Protein AF-0000000074437150 (afdb_homodimer)

Secondary structure (DSSP, 8-state):
---EEEEEE-STTSSHHHHHHHHHHHHHHHSTTTEEE-S----BTTB-EEEEEETTEEEEEE---STTSHHHHS-HHHHHHHTT-SEEEEEE-SSSHHHHHHHHHHHHHT-EEEEEEPPB-SSS-HHHHHHHHHHHHHHHHHHHHTT--/---EEEEEE-STTSSHHHHHHHHHHHHHHH-TTTEEE-S----BTTB-EEEEEETTEEEEEE---STTSHHHHT-HHHHHHHTT-SEEEEEE-SSSHHHHHHHHHHHHHT-EEEEEEPPB-SSS-HHHHHHHHHHHHHHHHHHHHTT--

Organism: NCBI:txid1349785

Nearest PDB structures (foldseek):
  8fg6-assembly1_B  TM=4.161E-01  e=1.233E-01  synthetic construct
  8fs8-assembly1_E  TM=3.203E-01  e=1.938E-01  Saccharomyces cerevisiae
  7agp-assembly1_A  TM=4.918E-01  e=9.728E-01  Mycobacterium tuberculosis variant bovis AF2122/97
  7agr-assembly1_A  TM=5.104E-01  e=1.855E+00  Mycobacterium tuberculosis variant bovis AF2122/97
  8fg6-assembly1_B  TM=4.157E-01  e=1.200E-01  synthetic construct

Solvent-accessible surface area (backbone atoms only — not comparable to full-atom values): 15149 Å² total; per-residue (Å²): 115,70,34,31,36,40,37,29,22,42,63,88,94,38,42,36,39,60,15,50,53,44,34,54,50,50,49,42,66,76,31,66,90,46,47,46,75,64,43,70,64,45,75,49,97,88,37,48,35,33,29,34,32,46,87,91,45,29,40,22,41,34,25,50,25,52,81,92,24,51,48,63,79,66,35,47,64,51,51,36,51,74,69,60,35,37,35,34,40,33,25,19,32,83,57,62,69,43,42,52,49,52,51,50,45,24,63,75,71,66,33,45,51,38,42,36,44,28,44,37,46,96,75,58,61,61,73,55,36,23,48,54,44,15,53,43,51,51,52,50,51,52,31,32,74,69,59,71,82,117,67,35,33,35,40,36,29,22,40,64,88,93,37,42,37,40,60,16,48,53,44,34,54,52,52,50,44,66,75,31,66,88,47,47,42,74,65,42,70,65,45,73,49,95,89,36,49,34,34,28,33,32,46,86,93,46,27,39,24,40,34,26,51,24,52,79,93,23,50,46,64,79,65,35,47,64,51,51,36,52,74,70,59,34,37,34,34,41,32,25,20,31,82,55,62,69,42,41,52,50,53,53,50,45,24,64,76,71,66,33,44,52,38,41,36,45,28,44,38,44,96,76,56,57,61,71,54,36,22,49,54,43,15,52,43,51,53,52,50,51,53,32,32,72,70,59,72,82

Foldseek 3Di:
DAQEEEEAAEDPPFQQQVLLVLLVVVVCVVCVPFWDWDDPFPPDPPGTWTWIDGPPAIETEGSDADPPDCCPVVVSQLVCLVVVHSYYYYYYYPDDDSVVSVVVSCVVSVHHYHYHYQDGDPDDDSNVSSNVSSVVVVVVVVCVVVVVD/DAQEEEEAAEDPPFQQQVLLVLLVVVVCVVCVPFWDWDDPFPPDPPGTWTWIDGPPAIETEGRDADPPDCCPVVVSQLVCLVVVHSYYYYYYYPDDDSVVSVVVSCVVSVHHYHYHYQDGDPDDDSNVSSNVSSVVVNVVVVCVVVVVD

Structure (mmCIF, N/CA/C/O backbone):
data_AF-0000000074437150-model_v1
#
loop_
_entity.id
_entity.type
_entity.pdbx_description
1 polymer 'Uncharacterized protein'
#
loop_
_atom_site.group_PDB
_atom_site.id
_atom_site.type_symbol
_atom_site.label_atom_id
_atom_site.label_alt_id
_atom_site.label_comp_id
_atom_site.label_asym_id
_atom_site.label_entity_id
_atom_site.label_seq_id
_atom_site.pdbx_PDB_ins_code
_atom_site.Cartn_x
_atom_site.Cartn_y
_atom_site.Cartn_z
_atom_site.occupancy
_atom_site.B_iso_or_equiv
_atom_site.auth_seq_id
_atom_site.auth_comp_id
_atom_site.auth_asym_id
_atom_site.auth_atom_id
_atom_site.pdbx_PDB_model_num
ATOM 1 N N . MET A 1 1 ? 8.914 -21.5 1.568 1 80.69 1 MET A N 1
ATOM 2 C CA . MET A 1 1 ? 8.367 -20.281 0.989 1 80.69 1 MET A CA 1
ATOM 3 C C . MET A 1 1 ? 6.852 -20.391 0.835 1 80.69 1 MET A C 1
ATOM 5 O O . MET A 1 1 ? 6.328 -21.453 0.498 1 80.69 1 MET A O 1
ATOM 9 N N . ASN A 1 2 ? 6.156 -19.312 1.21 1 85.81 2 ASN A N 1
ATOM 10 C CA . ASN A 1 2 ? 4.707 -19.266 1.037 1 85.81 2 ASN A CA 1
ATOM 11 C C . ASN A 1 2 ? 4.324 -18.969 -0.41 1 85.81 2 ASN A C 1
ATOM 13 O O . ASN A 1 2 ? 4.746 -17.953 -0.968 1 85.81 2 ASN A O 1
ATOM 17 N N . ASN A 1 3 ? 3.645 -19.984 -1.096 1 96.81 3 ASN A N 1
ATOM 18 C CA . ASN A 1 3 ? 3.09 -19.656 -2.404 1 96.81 3 ASN A CA 1
ATOM 19 C C . ASN A 1 3 ? 2.158 -18.453 -2.33 1 96.81 3 ASN A C 1
ATOM 21 O O . ASN A 1 3 ? 1.243 -18.422 -1.507 1 96.81 3 ASN A O 1
ATOM 25 N N . THR A 1 4 ? 2.393 -17.438 -3.154 1 98.44 4 THR A N 1
ATOM 26 C CA . THR A 1 4 ? 1.664 -16.188 -2.994 1 98.44 4 THR A CA 1
ATOM 27 C C . THR A 1 4 ? 1.229 -15.633 -4.348 1 98.44 4 THR A C 1
ATOM 29 O O . THR A 1 4 ? 2.004 -15.648 -5.309 1 98.44 4 THR A O 1
ATOM 32 N N . ILE A 1 5 ? -0.04 -15.234 -4.453 1 98.75 5 ILE A N 1
ATOM 33 C CA . ILE A 1 5 ? -0.517 -14.414 -5.562 1 98.75 5 ILE A CA 1
ATOM 34 C C . ILE A 1 5 ? -0.493 -12.945 -5.172 1 98.75 5 ILE A C 1
ATOM 36 O O . ILE A 1 5 ? -1.161 -12.539 -4.215 1 98.75 5 ILE A O 1
ATOM 40 N N . ILE A 1 6 ? 0.348 -12.18 -5.832 1 98.75 6 ILE A N 1
ATOM 41 C CA . ILE A 1 6 ? 0.319 -10.727 -5.719 1 98.75 6 ILE A CA 1
ATOM 42 C C . ILE A 1 6 ? -0.641 -10.148 -6.754 1 98.75 6 ILE A C 1
ATOM 44 O O . ILE A 1 6 ? -0.339 -10.133 -7.949 1 98.75 6 ILE A O 1
ATOM 48 N N . ALA A 1 7 ? -1.809 -9.688 -6.312 1 98.75 7 ALA A N 1
ATOM 49 C CA . ALA A 1 7 ? -2.828 -9.117 -7.191 1 98.75 7 ALA A CA 1
ATOM 50 C C . ALA A 1 7 ? -2.711 -7.598 -7.254 1 98.75 7 ALA A C 1
ATOM 52 O O . ALA A 1 7 ? -2.959 -6.906 -6.262 1 98.75 7 ALA A O 1
ATOM 53 N N . VAL A 1 8 ? -2.285 -7.055 -8.375 1 98.56 8 VAL A N 1
ATOM 54 C CA . VAL A 1 8 ? -2.178 -5.621 -8.625 1 98.56 8 VAL A CA 1
ATOM 55 C C . VAL A 1 8 ? -3.514 -5.082 -9.133 1 98.56 8 VAL A C 1
ATOM 57 O O . VAL A 1 8 ? -3.854 -5.258 -10.305 1 98.56 8 VAL A O 1
ATOM 60 N N . HIS A 1 9 ? -4.266 -4.414 -8.258 1 97.94 9 HIS A N 1
ATOM 61 C CA . HIS A 1 9 ? -5.617 -4.023 -8.633 1 97.94 9 HIS A CA 1
ATOM 62 C C . HIS A 1 9 ? -5.684 -2.545 -9 1 97.94 9 HIS A C 1
ATOM 64 O O . HIS A 1 9 ? -4.805 -1.768 -8.625 1 97.94 9 HIS A O 1
ATOM 70 N N . GLY A 1 10 ? -6.703 -2.168 -9.773 1 95.94 10 GLY A N 1
ATOM 71 C CA . GLY A 1 10 ? -6.934 -0.797 -10.195 1 95.94 10 GLY A CA 1
ATOM 72 C C . GLY A 1 10 ? -7.914 -0.686 -11.344 1 95.94 10 GLY A C 1
ATOM 73 O O . GLY A 1 10 ? -8.32 -1.696 -11.922 1 95.94 10 GLY A O 1
ATOM 74 N N . LYS A 1 11 ? -8.266 0.571 -11.695 1 93.31 11 LYS A N 1
ATOM 75 C CA . LYS A 1 11 ? -9.164 0.842 -12.812 1 93.31 11 LYS A CA 1
ATOM 76 C C . LYS A 1 11 ? -8.461 0.627 -14.148 1 93.31 11 LYS A C 1
ATOM 78 O O . LYS A 1 11 ? -7.238 0.448 -14.195 1 93.31 11 LYS A O 1
ATOM 83 N N . SER A 1 12 ? -9.312 0.542 -15.133 1 92 12 SER A N 1
ATOM 84 C CA . SER A 1 12 ? -8.781 0.389 -16.484 1 92 12 SER A CA 1
ATOM 85 C C . SER A 1 12 ? -7.816 1.52 -16.828 1 92 12 SER A C 1
ATOM 87 O O . SER A 1 12 ? -8.07 2.68 -16.484 1 92 12 SER A O 1
ATOM 89 N N . ASN A 1 13 ? -6.676 1.106 -17.406 1 92.5 13 ASN A N 1
ATOM 90 C CA . ASN A 1 13 ? -5.715 2.055 -17.953 1 92.5 13 ASN A CA 1
ATOM 91 C C . ASN A 1 13 ? -5.043 2.873 -16.859 1 92.5 13 ASN A C 1
ATOM 93 O O . ASN A 1 13 ? -4.809 4.07 -17.031 1 92.5 13 ASN A O 1
ATOM 97 N N . GLN A 1 14 ? -4.805 2.229 -15.648 1 94.19 14 GLN A N 1
ATOM 98 C CA . GLN A 1 14 ? -4.152 2.947 -14.555 1 94.19 14 GLN A CA 1
ATOM 99 C C . GLN A 1 14 ? -2.846 2.27 -14.156 1 94.19 14 GLN A C 1
ATOM 101 O O . GLN A 1 14 ? -2.488 2.25 -12.977 1 94.19 14 GLN A O 1
ATOM 106 N N . GLY A 1 15 ? -2.236 1.514 -15.148 1 95.31 15 GLY A N 1
ATOM 107 C CA . GLY A 1 15 ? -0.822 1.205 -15 1 95.31 15 GL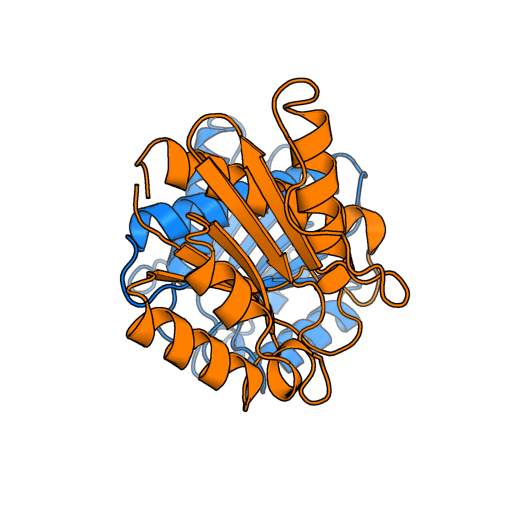Y A CA 1
ATOM 108 C C . GLY A 1 15 ? -0.569 -0.201 -14.484 1 95.31 15 GLY A C 1
ATOM 109 O O . GLY A 1 15 ? 0.582 -0.602 -14.297 1 95.31 15 GLY A O 1
ATOM 110 N N . LYS A 1 16 ? -1.645 -1.028 -14.289 1 96.44 16 LYS A N 1
ATOM 111 C CA . LYS A 1 16 ? -1.464 -2.383 -13.781 1 96.44 16 LYS A CA 1
ATOM 112 C C . LYS A 1 16 ? -0.552 -3.199 -14.695 1 96.44 16 LYS A C 1
ATOM 114 O O . LYS A 1 16 ? 0.465 -3.734 -14.25 1 96.44 16 LYS A O 1
ATOM 119 N N . SER A 1 17 ? -0.978 -3.203 -16.016 1 94.94 17 SER A N 1
ATOM 120 C CA . SER A 1 17 ? -0.239 -4.008 -16.984 1 94.94 17 SER A CA 1
ATOM 121 C C . SER A 1 17 ? 1.199 -3.518 -17.125 1 94.94 17 SER A C 1
ATOM 123 O O . SER A 1 17 ? 2.137 -4.316 -17.125 1 94.94 17 SER A O 1
ATOM 125 N N . GLU A 1 18 ? 1.399 -2.221 -17.156 1 95.75 18 GLU A N 1
ATOM 126 C CA . GLU A 1 18 ? 2.734 -1.652 -17.328 1 95.75 18 GLU A CA 1
ATOM 127 C C . GLU A 1 18 ? 3.609 -1.933 -16.109 1 95.75 18 GLU A C 1
ATOM 129 O O . GLU A 1 18 ? 4.809 -2.182 -16.25 1 95.75 18 GLU A O 1
ATOM 134 N N . THR A 1 19 ? 3.053 -1.907 -14.922 1 97.5 19 THR A N 1
ATOM 135 C CA . THR A 1 19 ? 3.785 -2.219 -13.695 1 97.5 19 THR A CA 1
ATOM 136 C C . THR A 1 19 ? 4.242 -3.674 -13.695 1 97.5 19 THR A C 1
ATOM 138 O O . THR A 1 19 ? 5.406 -3.965 -13.406 1 97.5 19 THR A O 1
ATOM 141 N N . ILE A 1 20 ? 3.371 -4.586 -14.086 1 97.06 20 ILE A N 1
ATOM 142 C CA . ILE A 1 20 ? 3.674 -6.012 -14.086 1 97.06 20 ILE A CA 1
ATOM 143 C C . ILE A 1 20 ? 4.746 -6.312 -15.125 1 97.06 20 ILE A C 1
ATOM 145 O O . ILE A 1 20 ? 5.684 -7.07 -14.859 1 97.06 20 ILE A O 1
ATOM 149 N N . LYS A 1 21 ? 4.621 -5.715 -16.297 1 94.38 21 LYS A N 1
ATOM 150 C CA . LYS A 1 21 ? 5.645 -5.871 -17.328 1 94.38 21 LYS A CA 1
ATOM 151 C C . LYS A 1 21 ? 7.004 -5.383 -16.828 1 94.38 21 LYS A C 1
ATOM 153 O O . LYS A 1 21 ? 8.031 -6.008 -17.094 1 94.38 21 LYS A O 1
ATOM 158 N N . LYS A 1 22 ? 7.004 -4.258 -16.141 1 95.44 22 LYS A N 1
ATOM 159 C CA . LYS A 1 22 ? 8.25 -3.693 -15.625 1 95.44 22 LYS A CA 1
ATOM 160 C C . LYS A 1 22 ? 8.859 -4.594 -14.555 1 95.44 22 LYS A C 1
ATOM 162 O O . LYS A 1 22 ? 10.078 -4.699 -14.453 1 95.44 22 LYS A O 1
ATOM 167 N N . VAL A 1 23 ? 8.031 -5.242 -13.711 1 96.44 23 VAL A N 1
ATOM 168 C CA . VAL A 1 23 ? 8.539 -6.211 -12.742 1 96.44 23 VAL A CA 1
ATOM 169 C C . VAL A 1 23 ? 9.297 -7.316 -13.469 1 96.44 23 VAL A C 1
ATOM 171 O O . VAL A 1 23 ? 10.422 -7.66 -13.086 1 96.44 23 VAL A O 1
ATOM 174 N N . CYS A 1 24 ? 8.664 -7.848 -14.5 1 93.5 24 CYS A N 1
ATOM 175 C CA . CYS A 1 24 ? 9.281 -8.906 -15.297 1 93.5 24 CYS A CA 1
ATOM 176 C C . CYS A 1 24 ? 10.625 -8.445 -15.859 1 93.5 24 CYS A C 1
ATOM 178 O O . CYS A 1 24 ? 11.625 -9.156 -15.75 1 93.5 24 CYS A O 1
ATOM 180 N N . GLN A 1 25 ? 10.648 -7.273 -16.391 1 92.25 25 GLN A N 1
ATOM 181 C CA . GLN A 1 25 ? 11.867 -6.703 -16.969 1 92.25 25 GLN A CA 1
ATOM 182 C C . GLN A 1 25 ? 12.961 -6.566 -15.914 1 92.25 25 GLN A C 1
ATOM 184 O O . GLN A 1 25 ? 14.117 -6.922 -16.156 1 92.25 25 GLN A O 1
ATOM 189 N N . LEU A 1 26 ? 12.594 -6.043 -14.758 1 93.75 26 LEU A N 1
ATOM 190 C CA . LEU A 1 26 ? 13.562 -5.82 -13.688 1 93.75 26 LEU A CA 1
ATOM 191 C C . LEU A 1 26 ? 14.141 -7.145 -13.195 1 93.75 26 LEU A C 1
ATOM 193 O O . LEU A 1 26 ? 15.328 -7.227 -12.875 1 93.75 26 LEU A O 1
ATOM 197 N N . ILE A 1 27 ? 13.328 -8.172 -13.148 1 92.5 27 ILE A N 1
ATOM 198 C CA . ILE A 1 27 ? 13.789 -9.492 -12.719 1 92.5 27 ILE A CA 1
ATOM 199 C C . ILE A 1 27 ? 14.812 -10.023 -13.711 1 92.5 27 ILE A C 1
ATOM 201 O O . ILE A 1 27 ? 15.867 -10.539 -13.312 1 92.5 27 ILE A O 1
ATOM 205 N N . LEU A 1 28 ? 14.492 -9.875 -14.984 1 89.88 28 LEU A N 1
ATOM 206 C CA . LEU A 1 28 ? 15.406 -10.359 -16.016 1 89.88 28 LEU A CA 1
ATOM 207 C C . LEU A 1 28 ? 16.719 -9.586 -15.984 1 89.88 28 LEU A C 1
ATOM 209 O O . LEU A 1 28 ? 17.781 -10.148 -16.25 1 89.88 28 LEU A O 1
ATOM 213 N N . GLU A 1 29 ? 16.672 -8.344 -15.57 1 90.44 29 GLU A N 1
ATOM 214 C CA . GLU A 1 29 ? 17.859 -7.516 -15.461 1 90.44 29 GLU A CA 1
ATOM 215 C C . GLU A 1 29 ? 18.688 -7.887 -14.227 1 90.44 29 GLU A C 1
ATOM 217 O O . GLU A 1 29 ? 19.906 -7.84 -14.25 1 90.44 29 GLU A O 1
ATOM 222 N N . LEU A 1 30 ? 18.047 -8.219 -13.148 1 89.44 30 LEU A N 1
ATOM 223 C CA . LEU A 1 30 ? 18.703 -8.539 -11.891 1 89.44 30 LEU A CA 1
ATOM 224 C C . LEU A 1 30 ? 19.344 -9.922 -11.945 1 89.44 30 LEU A C 1
ATOM 226 O O . LEU A 1 30 ? 20.344 -10.172 -11.281 1 89.44 30 LEU A O 1
ATOM 230 N N . TYR A 1 31 ? 18.734 -10.828 -12.766 1 87 31 TYR A N 1
ATOM 231 C CA . TYR A 1 31 ? 19.203 -12.211 -12.859 1 87 31 TYR A CA 1
ATOM 232 C C . TYR A 1 31 ? 19.375 -12.625 -14.312 1 87 31 TYR A C 1
ATOM 234 O O . TYR A 1 31 ? 18.797 -13.617 -14.758 1 87 31 TYR A O 1
ATOM 242 N N . PRO A 1 32 ? 20.266 -12.031 -15.055 1 78.31 32 PRO A N 1
ATOM 243 C CA . PRO A 1 32 ? 20.375 -12.25 -16.5 1 78.31 32 PRO A CA 1
ATOM 244 C C . PRO A 1 32 ? 20.75 -13.688 -16.844 1 78.31 32 PRO A C 1
ATOM 246 O O . PRO A 1 32 ? 20.281 -14.219 -17.859 1 78.31 32 PRO A O 1
ATOM 249 N N . ASP A 1 33 ? 21.438 -14.344 -16.094 1 77.44 33 ASP A N 1
ATOM 250 C CA . ASP A 1 33 ? 21.938 -15.672 -16.438 1 77.44 33 ASP A CA 1
ATOM 251 C C . ASP A 1 33 ? 21.047 -16.766 -15.852 1 77.44 33 ASP A C 1
ATOM 253 O O . ASP A 1 33 ? 21.094 -17.922 -16.281 1 77.44 33 ASP A O 1
ATOM 257 N N . ASN A 1 34 ? 20.172 -16.297 -15 1 72.81 34 ASN A N 1
ATOM 258 C CA . ASN A 1 34 ? 19.5 -17.328 -14.219 1 72.81 34 ASN A CA 1
ATOM 259 C C . ASN A 1 34 ? 17.984 -17.281 -14.398 1 72.81 34 ASN A C 1
ATOM 261 O O . ASN A 1 34 ? 17.281 -18.203 -14 1 72.81 34 ASN A O 1
ATOM 265 N N . ALA A 1 35 ? 17.547 -16.25 -15.094 1 72.88 35 ALA A N 1
ATOM 266 C CA . ALA A 1 35 ? 16.109 -16.141 -15.328 1 72.88 35 ALA A CA 1
ATOM 267 C C . ALA A 1 35 ? 15.734 -16.688 -16.703 1 72.88 35 ALA A C 1
ATOM 269 O O . ALA A 1 35 ? 16.125 -16.125 -17.734 1 72.88 35 ALA A O 1
ATOM 270 N N . ILE A 1 36 ? 15.078 -17.938 -16.734 1 68.56 36 ILE A N 1
ATOM 271 C CA . ILE A 1 36 ? 14.695 -18.609 -17.969 1 68.56 36 ILE A CA 1
ATOM 272 C C . ILE A 1 36 ? 13.188 -18.5 -18.172 1 68.56 36 ILE A C 1
ATOM 274 O O . ILE A 1 36 ? 12.406 -18.984 -17.344 1 68.56 36 ILE A O 1
ATOM 278 N N . PRO A 1 37 ? 12.797 -17.641 -19.188 1 65.38 37 PRO A N 1
ATOM 279 C CA . PRO A 1 37 ? 11.359 -17.625 -19.438 1 65.38 37 PRO A CA 1
ATOM 280 C C . PRO A 1 37 ? 10.812 -18.984 -19.859 1 65.38 37 PRO A C 1
ATOM 282 O O . PRO A 1 37 ? 11.484 -19.719 -20.578 1 65.38 37 PRO A O 1
ATOM 285 N N . SER A 1 38 ? 9.938 -19.562 -19.078 1 63.72 38 SER A N 1
ATOM 286 C CA . SER A 1 38 ? 9.43 -20.875 -19.453 1 63.72 38 SER A CA 1
ATOM 287 C C . SER A 1 38 ? 8.164 -20.766 -20.312 1 63.72 38 SER A C 1
ATOM 289 O O . SER A 1 38 ? 7.957 -21.547 -21.234 1 63.72 38 SER A O 1
ATOM 291 N N . ILE A 1 39 ? 7.145 -20.172 -19.828 1 56.38 39 ILE A N 1
ATOM 292 C CA . ILE A 1 39 ? 5.914 -20.219 -20.609 1 56.38 39 ILE A CA 1
ATOM 293 C C . ILE A 1 39 ? 5.984 -19.203 -21.75 1 56.38 39 ILE A C 1
ATOM 295 O O . ILE A 1 39 ? 6.555 -18.125 -21.594 1 56.38 39 ILE A O 1
ATOM 299 N N . THR A 1 40 ? 5.711 -19.766 -22.953 1 53.09 40 THR A N 1
ATOM 300 C CA . THR A 1 40 ? 5.707 -18.938 -24.172 1 53.09 40 THR A CA 1
ATOM 301 C C . THR A 1 40 ? 5.012 -17.609 -23.906 1 53.09 40 THR A C 1
ATOM 303 O O . THR A 1 40 ? 3.844 -17.578 -23.516 1 53.09 40 THR A O 1
ATOM 306 N N . PRO A 1 41 ? 5.844 -16.5 -23.828 1 56.09 41 PRO A N 1
ATOM 307 C CA . PRO A 1 41 ? 5.203 -15.188 -23.812 1 56.09 41 PRO A CA 1
ATOM 308 C C . PRO A 1 41 ? 4.035 -15.078 -24.781 1 56.09 41 PRO A C 1
ATOM 310 O O . PRO A 1 41 ? 4.145 -15.531 -25.938 1 56.09 41 PRO A O 1
ATOM 313 N N . ILE A 1 42 ? 2.85 -15.242 -24.266 1 50.53 42 ILE A N 1
ATOM 314 C CA . ILE A 1 42 ? 1.783 -14.891 -25.203 1 50.53 42 ILE A CA 1
ATOM 315 C C . ILE A 1 42 ? 1.798 -13.391 -25.469 1 50.53 42 ILE A C 1
ATOM 317 O O . ILE A 1 42 ? 1.696 -12.586 -24.531 1 50.53 42 ILE A O 1
ATOM 321 N N . ASN A 1 43 ? 2.648 -13 -26.359 1 48.78 43 ASN A N 1
ATOM 322 C CA . ASN A 1 43 ? 2.725 -11.602 -26.75 1 48.78 43 ASN A CA 1
ATOM 323 C C . ASN A 1 43 ? 1.363 -11.062 -27.172 1 48.78 43 ASN A C 1
ATOM 325 O O . ASN A 1 43 ? 0.895 -11.344 -28.266 1 48.78 43 ASN A O 1
ATOM 329 N N . TYR A 1 44 ? 0.321 -11.047 -26.375 1 49.62 44 TYR A N 1
ATOM 330 C CA . TYR A 1 44 ? -0.826 -10.297 -26.875 1 49.62 44 TYR A CA 1
ATOM 331 C C . TYR A 1 44 ? -0.677 -8.812 -26.562 1 49.62 44 TYR A C 1
ATOM 333 O O . TYR A 1 44 ? -0.705 -8.398 -25.406 1 49.62 44 TYR A O 1
ATOM 341 N N . ASN A 1 45 ? -0.742 -8.07 -27.75 1 55.28 45 ASN A N 1
ATOM 342 C CA . ASN A 1 45 ? -0.972 -6.629 -27.828 1 55.28 45 ASN A CA 1
ATOM 343 C C . ASN A 1 45 ? -0.292 -5.895 -26.672 1 55.28 45 ASN A C 1
ATOM 345 O O . ASN A 1 45 ? -0.877 -4.988 -26.078 1 55.28 45 ASN A O 1
ATOM 349 N N . HIS A 1 46 ? 0.907 -6.285 -26.203 1 77.19 46 HIS A N 1
ATOM 350 C CA . HIS A 1 46 ? 1.791 -5.594 -25.281 1 77.19 46 HIS A CA 1
ATOM 351 C C . HIS A 1 46 ? 1.6 -6.102 -23.859 1 77.19 46 HIS A C 1
ATOM 353 O O . HIS A 1 46 ? 2.344 -5.715 -22.953 1 77.19 46 HIS A O 1
ATOM 359 N N . ASP A 1 47 ? 0.552 -6.992 -23.734 1 88.44 47 ASP A N 1
ATOM 360 C CA . ASP A 1 47 ? 0.377 -7.648 -22.453 1 88.44 47 ASP A CA 1
ATOM 361 C C . ASP A 1 47 ? 1.182 -8.945 -22.375 1 88.44 47 ASP A C 1
ATOM 363 O O . ASP A 1 47 ? 1.549 -9.508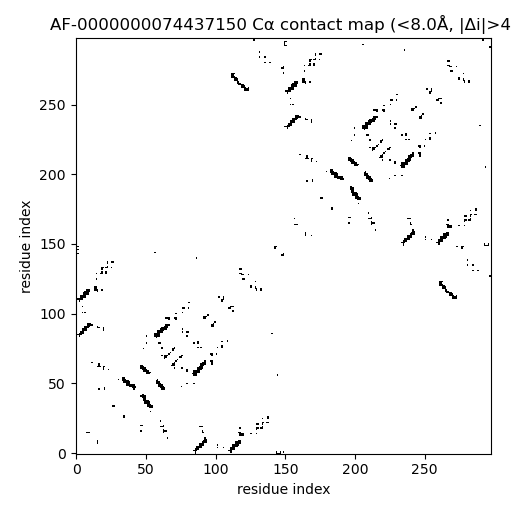 -23.406 1 88.44 47 ASP A O 1
ATOM 367 N N . ILE A 1 48 ? 1.499 -9.375 -21.172 1 90.31 48 ILE A N 1
ATOM 368 C CA . ILE A 1 48 ? 2.377 -10.531 -21.047 1 90.31 48 ILE A CA 1
ATOM 369 C C . ILE A 1 48 ? 1.668 -11.633 -20.25 1 90.31 48 ILE A C 1
ATOM 371 O O . ILE A 1 48 ? 0.853 -11.344 -19.375 1 90.31 48 ILE A O 1
ATOM 375 N N . PHE A 1 49 ? 1.922 -12.781 -20.594 1 92.69 49 PHE A N 1
ATOM 376 C CA . PHE A 1 49 ? 1.608 -14.031 -19.922 1 92.69 49 PHE A CA 1
ATOM 377 C C . PHE A 1 49 ? 2.77 -15.016 -20.031 1 92.69 49 PHE A C 1
ATOM 379 O O . PHE A 1 49 ? 3.016 -15.578 -21.094 1 92.69 49 PHE A O 1
ATOM 386 N N . LEU A 1 50 ? 3.494 -15.219 -18.922 1 92.31 50 LEU A N 1
ATOM 387 C CA . LEU A 1 50 ? 4.664 -16.078 -18.938 1 92.31 50 LEU A CA 1
ATOM 388 C C . LEU A 1 50 ? 5.121 -16.406 -17.516 1 92.31 50 LEU A C 1
ATOM 390 O O . LEU A 1 50 ? 4.578 -15.875 -16.547 1 92.31 50 LEU A O 1
ATOM 394 N N . SER A 1 51 ? 6 -17.359 -17.422 1 93.88 51 SER A N 1
ATOM 395 C CA . SER A 1 51 ? 6.672 -17.625 -16.156 1 93.88 51 SER A CA 1
ATOM 396 C C . SER A 1 51 ? 8.188 -17.625 -16.312 1 93.88 51 SER A C 1
ATOM 398 O O . SER A 1 51 ? 8.703 -17.844 -17.406 1 93.88 51 SER A O 1
ATOM 400 N N . ILE A 1 52 ? 8.867 -17.188 -15.281 1 91.38 52 ILE A N 1
ATOM 401 C CA . ILE A 1 52 ? 10.32 -17.172 -15.203 1 91.38 52 ILE A CA 1
ATOM 402 C C . ILE A 1 52 ? 10.781 -18 -14 1 91.38 52 ILE A C 1
ATOM 404 O O . ILE A 1 52 ? 10.18 -17.922 -12.922 1 91.38 52 ILE A O 1
ATOM 408 N N . THR A 1 53 ? 11.844 -18.797 -14.266 1 91.06 53 THR A N 1
ATOM 409 C CA . THR A 1 53 ? 12.43 -19.562 -13.172 1 91.06 53 THR A CA 1
ATOM 410 C C . THR A 1 53 ? 13.781 -18.969 -12.766 1 91.06 53 THR A C 1
ATOM 412 O O . THR A 1 53 ? 14.633 -18.719 -13.609 1 91.06 53 THR A O 1
ATOM 415 N N . ILE A 1 54 ? 13.844 -18.625 -11.5 1 87.5 54 ILE A N 1
ATOM 416 C CA . ILE A 1 54 ? 15.086 -18.172 -10.891 1 87.5 54 ILE A CA 1
ATOM 417 C C . ILE A 1 54 ? 15.531 -19.156 -9.812 1 87.5 54 ILE A C 1
ATOM 419 O O . ILE A 1 54 ? 15 -19.141 -8.703 1 87.5 54 ILE A O 1
ATOM 423 N N . GLY A 1 55 ? 16.641 -19.953 -10.086 1 85.81 55 GLY A N 1
ATOM 424 C CA . GLY A 1 55 ? 16.984 -21.016 -9.156 1 85.81 55 GLY A CA 1
ATOM 425 C C . GLY A 1 55 ? 15.836 -22 -8.938 1 85.81 55 GLY A C 1
ATOM 426 O O . GLY A 1 55 ? 15.359 -22.609 -9.891 1 85.81 55 GLY A O 1
ATOM 427 N N . LYS A 1 56 ? 15.328 -22.062 -7.723 1 89.31 56 LYS A N 1
ATOM 428 C CA . LYS A 1 56 ? 14.258 -23 -7.402 1 89.31 56 LYS A CA 1
ATOM 429 C C . LYS A 1 56 ? 12.906 -22.312 -7.363 1 89.31 56 LYS A C 1
ATOM 431 O O . LYS A 1 56 ? 11.875 -22.953 -7.16 1 89.31 56 LYS A O 1
ATOM 436 N N . ILE A 1 57 ? 12.906 -21 -7.645 1 93.31 57 ILE A N 1
ATOM 437 C CA . ILE A 1 57 ? 11.68 -20.219 -7.508 1 93.31 57 ILE A CA 1
ATOM 438 C C . ILE A 1 57 ? 11.094 -19.922 -8.883 1 93.31 57 ILE A C 1
ATOM 440 O O . ILE A 1 57 ? 11.789 -19.406 -9.766 1 93.31 57 ILE A O 1
ATOM 444 N N . LYS A 1 58 ? 9.867 -20.266 -9.109 1 94.56 58 LYS A N 1
ATOM 445 C CA . LYS A 1 58 ? 9.141 -19.969 -10.336 1 94.56 58 LYS A CA 1
ATOM 446 C C . LYS A 1 58 ? 8.148 -18.828 -10.133 1 94.56 58 LYS A C 1
ATOM 448 O O . LYS A 1 58 ? 7.324 -18.875 -9.219 1 94.56 58 LYS A O 1
ATOM 453 N N . ILE A 1 59 ? 8.258 -17.781 -11 1 96.06 59 ILE A N 1
ATOM 454 C CA . ILE A 1 59 ? 7.406 -16.609 -10.914 1 96.06 59 ILE A CA 1
ATOM 455 C C . ILE A 1 59 ? 6.559 -16.484 -12.18 1 96.06 59 ILE A C 1
ATOM 457 O O . ILE A 1 59 ? 7.09 -16.484 -13.289 1 96.06 59 ILE A O 1
ATOM 461 N N . GLY A 1 60 ? 5.23 -16.438 -12.023 1 95.88 60 GLY A N 1
ATOM 462 C CA . GLY A 1 60 ? 4.316 -16.266 -13.141 1 95.88 60 GLY A CA 1
ATOM 463 C C . GLY A 1 60 ? 3.791 -14.852 -13.258 1 95.88 60 GLY A C 1
ATOM 464 O O . GLY A 1 60 ? 3.598 -14.164 -12.258 1 95.88 60 GLY A O 1
ATOM 465 N N . PHE A 1 61 ? 3.514 -14.445 -14.523 1 95.94 61 PHE A N 1
ATOM 466 C CA . PHE A 1 61 ? 3.047 -13.102 -14.812 1 95.94 61 PHE A CA 1
ATOM 467 C C . PHE A 1 61 ? 1.807 -13.133 -15.695 1 95.94 61 PHE A C 1
ATOM 469 O O . PHE A 1 61 ? 1.807 -13.773 -16.75 1 95.94 61 PHE A O 1
ATOM 476 N N . GLU A 1 62 ? 0.726 -12.469 -15.281 1 95.56 62 GLU A N 1
ATO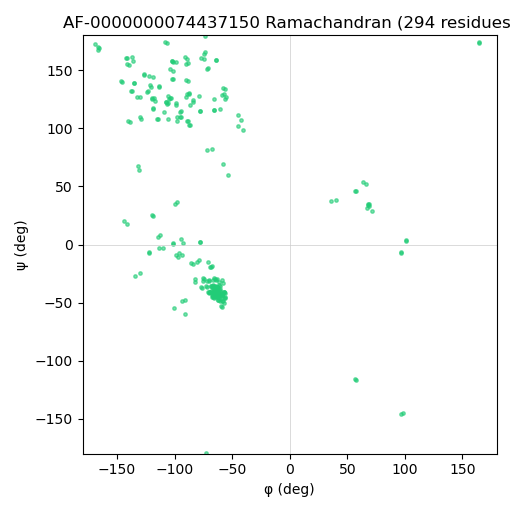M 477 C CA . GLU A 1 62 ? -0.464 -12.188 -16.078 1 95.56 62 GLU A CA 1
ATOM 478 C C . GLU A 1 62 ? -0.835 -10.711 -16.031 1 95.56 62 GLU A C 1
ATOM 480 O O . GLU A 1 62 ? -1.405 -10.242 -15.039 1 95.56 62 GLU A O 1
ATOM 485 N N . SER A 1 63 ? -0.625 -9.961 -17.125 1 95.06 63 SER A N 1
ATOM 486 C CA . SER A 1 63 ? -0.78 -8.508 -17.078 1 95.06 63 SER A CA 1
ATOM 487 C C . SER A 1 63 ? -2.182 -8.086 -17.5 1 95.06 63 SER A C 1
ATOM 489 O O . SER A 1 63 ? -2.555 -6.918 -17.359 1 95.06 63 SER A O 1
ATOM 491 N N . GLN A 1 64 ? -3.031 -8.984 -18.016 1 92.69 64 GLN A N 1
ATOM 492 C CA . GLN A 1 64 ? -4.426 -8.664 -18.297 1 92.69 64 GLN A CA 1
ATOM 493 C C . GLN A 1 64 ? -5.32 -8.93 -17.094 1 92.69 64 GLN A C 1
ATOM 495 O O . GLN A 1 64 ? -5.281 -10.023 -16.516 1 92.69 64 GLN A O 1
ATOM 500 N N . GLY A 1 65 ? -6.047 -8.031 -16.766 1 89.88 65 GLY A N 1
ATOM 501 C CA . GLY A 1 65 ? -6.84 -8.188 -15.555 1 89.88 65 GLY A CA 1
ATOM 502 C C . GLY A 1 65 ? -8.219 -7.566 -15.656 1 89.88 65 GLY A C 1
ATOM 503 O O . GLY A 1 65 ? -8.867 -7.301 -14.641 1 89.88 65 GLY A O 1
ATOM 504 N N . ASP A 1 66 ? -8.727 -7.324 -16.844 1 90.44 66 ASP A N 1
ATOM 505 C CA . ASP A 1 66 ? -10.078 -6.816 -17.016 1 90.44 66 ASP A CA 1
ATOM 506 C C . ASP A 1 66 ? -11.078 -7.961 -17.172 1 90.44 66 ASP A C 1
ATOM 508 O O . ASP A 1 66 ? -10.703 -9.086 -17.5 1 90.44 66 ASP A O 1
ATOM 512 N N . PRO A 1 67 ? -12.375 -7.66 -16.953 1 87.75 67 PRO A N 1
ATOM 513 C CA . PRO A 1 67 ? -13.391 -8.719 -16.969 1 87.75 67 PRO A CA 1
ATOM 514 C C . PRO A 1 67 ? -13.445 -9.461 -18.297 1 87.75 67 PRO A C 1
ATOM 516 O O . PRO A 1 67 ? -13.805 -10.641 -18.328 1 87.75 67 PRO A O 1
ATOM 519 N N . ASN A 1 68 ? -13.164 -8.898 -19.344 1 85.75 68 ASN A N 1
ATOM 520 C CA . ASN A 1 68 ? -13.188 -9.555 -20.641 1 85.75 68 ASN A CA 1
ATOM 521 C C . ASN A 1 68 ? -11.789 -9.969 -21.094 1 85.75 68 ASN A C 1
ATOM 523 O O . ASN A 1 68 ? -11.5 -10 -22.297 1 85.75 68 ASN A O 1
ATOM 527 N N . SER A 1 69 ? -10.984 -10.359 -20.078 1 86.12 69 SER A N 1
ATOM 528 C CA . SER A 1 69 ? -9.602 -10.711 -20.375 1 86.12 69 SER A CA 1
ATOM 529 C C . SER A 1 69 ? -9.383 -12.219 -20.297 1 86.12 69 SER A C 1
ATOM 531 O O . SER A 1 69 ? -10.266 -12.953 -19.859 1 86.12 69 SER A O 1
ATOM 533 N N . ARG A 1 70 ? -8.234 -12.695 -20.672 1 87.25 70 ARG A N 1
ATOM 534 C CA . ARG A 1 70 ? -7.855 -14.102 -20.703 1 87.25 70 ARG A CA 1
ATOM 535 C C . ARG A 1 70 ? -7.762 -14.68 -19.297 1 87.25 70 ARG A C 1
ATOM 537 O O . ARG A 1 70 ? -7.82 -15.898 -19.109 1 87.25 70 ARG A O 1
ATOM 544 N N . MET A 1 71 ? -7.652 -13.805 -18.312 1 88.5 71 MET A N 1
ATOM 545 C CA . MET A 1 71 ? -7.656 -14.32 -16.953 1 88.5 71 MET A CA 1
ATOM 546 C C . MET A 1 71 ? -8.984 -15 -16.625 1 88.5 71 MET A C 1
ATOM 548 O O . MET A 1 71 ? -9.016 -15.969 -15.867 1 88.5 71 MET A O 1
ATOM 552 N N . ILE A 1 72 ? -10.016 -14.492 -17.281 1 88 72 ILE A N 1
ATOM 553 C CA . ILE A 1 72 ? -11.352 -15.016 -17.047 1 88 72 ILE A CA 1
ATOM 554 C C . ILE A 1 72 ? -11.664 -16.109 -18.062 1 88 72 ILE A C 1
ATOM 556 O O . ILE A 1 72 ? -12.047 -17.234 -17.672 1 88 72 ILE A O 1
ATOM 560 N N . HIS A 1 73 ? -11.406 -15.805 -19.297 1 90.81 73 HIS A N 1
ATOM 561 C CA . HIS A 1 73 ? -11.891 -16.688 -20.344 1 90.81 73 HIS A CA 1
ATOM 562 C C . HIS A 1 73 ? -10.945 -17.875 -20.547 1 90.81 73 HIS A C 1
ATOM 564 O O . HIS A 1 73 ? -11.383 -18.969 -20.922 1 90.81 73 HIS A O 1
ATOM 570 N N . ASP A 1 74 ? -9.617 -17.641 -20.328 1 90.5 74 ASP A N 1
ATOM 571 C CA . ASP A 1 74 ? -8.633 -18.688 -20.578 1 90.5 74 ASP A CA 1
ATOM 572 C C . ASP A 1 74 ? -8.039 -19.219 -19.281 1 90.5 74 ASP A C 1
ATOM 574 O O . ASP A 1 74 ? -7.172 -20.109 -19.297 1 90.5 74 ASP A O 1
ATOM 578 N N . ASN A 1 75 ? -8.398 -18.672 -18.109 1 93.5 75 ASN A N 1
ATOM 579 C CA . ASN A 1 75 ? -7.969 -19.109 -16.781 1 93.5 75 ASN A CA 1
ATOM 580 C C . ASN A 1 75 ? -6.449 -19.078 -16.656 1 93.5 75 ASN A C 1
ATOM 582 O O . ASN A 1 75 ? -5.84 -20.062 -16.234 1 93.5 75 ASN A O 1
ATOM 586 N N . THR A 1 76 ? -5.875 -18 -17.109 1 93.75 76 THR A N 1
ATOM 587 C CA . THR A 1 76 ? -4.422 -17.906 -17.219 1 93.75 76 THR A CA 1
ATOM 588 C C . THR A 1 76 ? -3.777 -17.922 -15.836 1 93.75 76 THR A C 1
ATOM 590 O O . THR A 1 76 ? -2.707 -18.516 -15.656 1 93.75 76 THR A O 1
ATOM 593 N N . VAL A 1 77 ? -4.383 -17.328 -14.859 1 96.38 77 VAL A N 1
ATOM 594 C CA . VAL A 1 77 ? -3.834 -17.344 -13.508 1 96.38 77 VAL A CA 1
ATOM 595 C C . VAL A 1 77 ? -3.852 -18.781 -12.961 1 96.38 77 VAL A C 1
ATOM 597 O O . VAL A 1 77 ? -2.902 -19.203 -12.305 1 96.38 77 VAL A O 1
ATOM 600 N N . GLU A 1 78 ? -4.914 -19.484 -13.211 1 96.94 78 GLU A N 1
ATOM 601 C CA . GLU A 1 78 ? -4.977 -20.891 -12.789 1 96.94 78 GLU A CA 1
ATOM 602 C C . GLU A 1 78 ? -3.896 -21.719 -13.469 1 96.94 78 GLU A C 1
ATOM 604 O O . GLU A 1 78 ? -3.338 -22.641 -12.859 1 96.94 78 GLU A O 1
ATOM 609 N N . GLU A 1 79 ? -3.695 -21.438 -14.758 1 95.06 79 GLU A N 1
ATOM 610 C CA . GLU A 1 79 ? -2.637 -22.141 -15.469 1 95.06 79 GLU A CA 1
ATOM 611 C C . GLU A 1 79 ? -1.287 -21.969 -14.781 1 95.06 79 GLU A C 1
ATOM 613 O O . GLU A 1 79 ? -0.501 -22.906 -14.68 1 95.06 79 GLU A O 1
ATOM 618 N N . LEU A 1 80 ? -0.976 -20.766 -14.305 1 96.31 80 LEU A N 1
ATOM 619 C CA . LEU A 1 80 ? 0.267 -20.484 -13.586 1 96.31 80 LEU A CA 1
ATOM 620 C C . LEU A 1 80 ? 0.33 -21.281 -12.289 1 96.31 80 LEU A C 1
ATOM 622 O O . LEU A 1 80 ? 1.396 -21.766 -11.906 1 96.31 80 LEU A O 1
ATOM 626 N N . ALA A 1 81 ? -0.843 -21.359 -11.594 1 97.19 81 ALA A N 1
ATOM 627 C CA . ALA A 1 81 ? -0.9 -22.156 -10.367 1 97.19 81 ALA A CA 1
ATOM 628 C C . ALA A 1 81 ? -0.667 -23.641 -10.656 1 97.19 81 ALA A C 1
ATOM 630 O O . ALA A 1 81 ? 0.068 -24.312 -9.93 1 97.19 81 ALA A O 1
ATOM 631 N N . LYS A 1 82 ? -1.257 -24.156 -11.703 1 96.44 82 LYS A N 1
ATOM 632 C CA . LYS A 1 82 ? -1.08 -25.547 -12.117 1 96.44 82 LYS A CA 1
ATOM 633 C C . LYS A 1 82 ? 0.379 -25.828 -12.445 1 96.44 82 LYS A C 1
ATOM 635 O O . LYS A 1 82 ? 0.866 -26.938 -12.211 1 96.44 82 LYS A O 1
ATOM 640 N N . GLU A 1 83 ? 1.037 -24.828 -13.008 1 94.06 83 GLU A N 1
ATOM 641 C CA . GLU A 1 83 ? 2.447 -24.969 -13.359 1 94.06 83 GLU A CA 1
ATOM 642 C C . GLU A 1 83 ? 3.338 -24.828 -12.125 1 94.06 83 GLU A C 1
ATOM 644 O O . GLU A 1 83 ? 4.562 -24.797 -12.242 1 94.06 83 GLU A O 1
ATOM 649 N N . ALA A 1 84 ? 2.76 -24.656 -10.945 1 95.38 84 ALA A N 1
ATOM 650 C CA . ALA A 1 84 ? 3.43 -24.641 -9.641 1 95.38 84 ALA A CA 1
ATOM 651 C C . ALA A 1 84 ? 4.312 -23.406 -9.5 1 95.38 84 ALA A C 1
ATOM 653 O O . ALA A 1 84 ? 5.434 -23.5 -8.992 1 95.38 84 ALA A O 1
ATOM 654 N N . CYS A 1 85 ? 3.855 -22.266 -10.094 1 96.56 85 CYS A N 1
ATOM 655 C CA . CYS A 1 85 ? 4.531 -21.016 -9.781 1 96.56 85 CYS A CA 1
ATOM 656 C C . CYS A 1 85 ? 4.484 -20.719 -8.289 1 96.56 85 CYS A C 1
ATOM 658 O O . CYS A 1 85 ? 3.422 -20.812 -7.672 1 96.56 85 CYS A O 1
ATOM 660 N N . ASN A 1 86 ? 5.68 -20.422 -7.703 1 97.19 86 ASN A N 1
ATOM 661 C CA . ASN A 1 86 ? 5.719 -20.062 -6.289 1 97.19 86 ASN A CA 1
ATOM 662 C C . ASN A 1 86 ? 5.078 -18.703 -6.039 1 97.19 86 ASN A C 1
ATOM 664 O O . ASN A 1 86 ? 4.398 -18.5 -5.031 1 97.19 86 ASN A O 1
ATOM 668 N N . ILE A 1 87 ? 5.352 -17.797 -6.926 1 97.88 87 ILE A N 1
ATOM 669 C CA . ILE A 1 87 ? 4.793 -16.453 -6.887 1 97.88 87 ILE A CA 1
ATOM 670 C C . ILE A 1 87 ? 4.07 -16.156 -8.195 1 97.88 87 ILE A C 1
ATOM 672 O O . ILE A 1 87 ? 4.57 -16.484 -9.281 1 97.88 87 ILE A O 1
ATOM 676 N N . ILE A 1 88 ? 2.877 -15.656 -8.164 1 97.94 88 ILE A N 1
ATOM 677 C CA . ILE A 1 88 ? 2.121 -15.203 -9.328 1 97.94 88 ILE A CA 1
ATOM 678 C C . ILE A 1 88 ? 1.797 -13.719 -9.18 1 97.94 88 ILE A C 1
ATOM 680 O O . ILE A 1 88 ? 1.302 -13.281 -8.141 1 97.94 88 ILE A O 1
ATOM 684 N N . ILE A 1 89 ? 2.15 -12.922 -10.117 1 98.31 89 ILE A N 1
ATOM 685 C CA . ILE A 1 89 ? 1.765 -11.523 -10.188 1 98.31 89 ILE A CA 1
ATOM 686 C C . ILE A 1 89 ? 0.711 -11.328 -11.281 1 98.31 89 ILE A C 1
ATOM 688 O O . ILE A 1 89 ? 0.957 -11.633 -12.445 1 98.31 89 ILE A O 1
ATOM 692 N N . CYS A 1 90 ? -0.453 -10.812 -10.867 1 97.88 90 CYS A N 1
ATOM 693 C CA . CYS A 1 90 ? -1.504 -10.664 -11.867 1 97.88 90 CYS A CA 1
ATOM 694 C C . CYS A 1 90 ? -2.258 -9.359 -11.68 1 97.88 90 CYS A C 1
ATOM 696 O O . CYS A 1 90 ? -2.256 -8.789 -10.586 1 97.88 90 CYS A O 1
ATOM 698 N N . ALA A 1 91 ? -2.834 -8.875 -12.742 1 97.44 91 ALA A N 1
ATOM 699 C CA . ALA A 1 91 ? -3.666 -7.676 -12.719 1 97.44 91 ALA A CA 1
ATOM 700 C C . ALA A 1 91 ? -5.121 -8.023 -12.422 1 97.44 91 ALA A C 1
ATOM 702 O O . ALA A 1 91 ? -5.633 -9.039 -12.898 1 97.44 91 ALA A O 1
ATOM 703 N N . THR A 1 92 ? -5.789 -7.238 -11.656 1 97.38 92 THR A N 1
ATOM 704 C CA . THR A 1 92 ? -7.215 -7.371 -11.375 1 97.38 92 THR A CA 1
ATOM 705 C C . THR A 1 92 ? -7.879 -6 -11.312 1 97.38 92 THR A C 1
ATOM 707 O O . THR A 1 92 ? -7.203 -4.977 -11.172 1 97.38 92 THR A O 1
ATOM 710 N N . ARG A 1 93 ? -9.211 -6.035 -11.477 1 95.56 93 ARG A N 1
ATOM 711 C CA . ARG A 1 93 ? -9.961 -4.84 -11.102 1 95.56 93 ARG A CA 1
ATOM 712 C C . ARG A 1 93 ? -10.023 -4.684 -9.586 1 95.56 93 ARG A C 1
ATOM 714 O O . ARG A 1 93 ? -9.453 -5.488 -8.852 1 95.56 93 ARG A O 1
ATOM 721 N N . THR A 1 94 ? -10.688 -3.646 -9.164 1 92.56 94 THR A N 1
ATOM 722 C CA . THR A 1 94 ? -10.797 -3.361 -7.734 1 92.56 94 THR A CA 1
ATOM 723 C C . THR A 1 94 ? -11.875 -4.227 -7.09 1 92.56 94 THR A C 1
ATOM 725 O O . THR A 1 94 ? -11.93 -4.34 -5.863 1 92.56 94 THR A O 1
ATOM 728 N N . GLY A 1 95 ? -12.75 -4.848 -7.961 1 91 95 GLY A N 1
ATOM 729 C CA . GLY A 1 95 ? -13.82 -5.727 -7.52 1 91 95 GLY A CA 1
ATOM 730 C C . GLY A 1 95 ? -14.438 -6.527 -8.648 1 91 95 GLY A C 1
ATOM 731 O O . GLY A 1 95 ? -14.094 -6.332 -9.82 1 91 95 GLY A O 1
ATOM 732 N N . GLY A 1 96 ? -15.25 -7.461 -8.258 1 93.31 96 GLY A N 1
ATOM 733 C CA . GLY A 1 96 ? -16.016 -8.188 -9.266 1 93.31 96 GLY A CA 1
ATOM 734 C C . GLY A 1 96 ? -15.398 -9.523 -9.633 1 93.31 96 GLY A C 1
ATOM 735 O O . GLY A 1 96 ? -14.844 -10.211 -8.773 1 93.31 96 GLY A O 1
ATOM 736 N N . MET A 1 97 ? -15.531 -9.875 -10.898 1 94.38 97 MET A N 1
ATOM 737 C CA . MET A 1 97 ? -15.258 -11.227 -11.367 1 94.38 97 MET A CA 1
ATOM 738 C C . MET A 1 97 ? -13.773 -11.547 -11.273 1 94.38 97 MET A C 1
ATOM 740 O O . MET A 1 97 ? -13.391 -12.672 -10.953 1 94.38 97 MET A O 1
ATOM 744 N N . THR A 1 98 ? -12.875 -10.602 -11.508 1 96.06 98 THR A N 1
ATOM 745 C CA . THR A 1 98 ? -11.445 -10.859 -11.516 1 96.06 98 THR A CA 1
ATOM 746 C C . THR A 1 98 ? -10.922 -11.078 -10.102 1 96.06 98 THR A C 1
ATOM 748 O O . THR A 1 98 ? -10.039 -11.914 -9.875 1 96.06 98 THR A O 1
ATOM 751 N N . VAL A 1 99 ? -11.469 -10.359 -9.109 1 96.94 99 VAL A N 1
ATOM 752 C CA . VAL A 1 99 ? -11.109 -10.523 -7.703 1 96.94 99 VAL A CA 1
ATOM 753 C C . VAL A 1 99 ? -11.555 -11.898 -7.211 1 96.94 99 VAL A C 1
ATOM 755 O O . VAL A 1 99 ? -10.789 -12.617 -6.562 1 96.94 99 VAL A O 1
ATOM 758 N N . LYS A 1 100 ? -12.805 -12.281 -7.555 1 96.88 100 LYS A N 1
ATOM 759 C CA . LYS A 1 100 ? -13.344 -13.578 -7.168 1 96.88 100 LYS A CA 1
ATOM 760 C C . LYS A 1 100 ? -12.508 -14.711 -7.758 1 96.88 100 LYS A C 1
ATOM 762 O O . LYS A 1 100 ? -12.289 -15.734 -7.105 1 96.88 100 LYS A O 1
ATOM 767 N N . LYS A 1 101 ? -12.094 -14.516 -8.977 1 97.31 101 LYS A N 1
ATOM 768 C CA . LYS A 1 101 ? -11.289 -15.523 -9.656 1 97.31 101 LYS A CA 1
ATOM 769 C C . LYS A 1 101 ? -9.961 -15.742 -8.93 1 97.31 101 LYS A C 1
ATOM 771 O O . LYS A 1 101 ? -9.523 -16.875 -8.758 1 97.31 101 LYS A O 1
ATOM 776 N N . VAL A 1 102 ? -9.281 -14.648 -8.477 1 98.19 102 VAL A N 1
ATOM 777 C CA . VAL A 1 102 ? -8.023 -14.727 -7.746 1 98.19 102 VAL A CA 1
ATOM 778 C C . VAL A 1 102 ? -8.234 -15.477 -6.434 1 98.19 102 VAL A C 1
ATOM 780 O O . VAL A 1 102 ? -7.461 -16.375 -6.082 1 98.19 102 VAL A O 1
ATOM 783 N N . ASP A 1 103 ? -9.328 -15.156 -5.75 1 98.06 103 ASP A N 1
ATOM 784 C CA . ASP A 1 103 ? -9.625 -15.797 -4.477 1 98.06 103 ASP A CA 1
ATOM 785 C C . ASP A 1 103 ? -9.891 -17.297 -4.664 1 98.06 103 ASP A C 1
ATOM 787 O O . ASP A 1 103 ? -9.453 -18.109 -3.857 1 98.06 103 ASP A O 1
ATOM 791 N N . GLU A 1 104 ? -10.633 -17.625 -5.688 1 98.06 104 GLU A N 1
ATOM 792 C CA . GLU A 1 104 ? -10.938 -19.016 -6.004 1 98.06 104 GLU A CA 1
ATOM 793 C C . GLU A 1 104 ? -9.664 -19.828 -6.254 1 98.06 104 GLU A C 1
ATOM 795 O O . GLU A 1 104 ? -9.508 -20.922 -5.73 1 98.06 104 GLU A O 1
ATOM 800 N N . ILE A 1 105 ? -8.758 -19.281 -7.094 1 98.12 105 ILE A N 1
ATOM 801 C CA . ILE A 1 105 ? -7.52 -19.969 -7.453 1 98.12 105 ILE A CA 1
ATOM 802 C C . ILE A 1 105 ? -6.633 -20.109 -6.215 1 98.12 105 ILE A C 1
ATOM 804 O O . ILE A 1 105 ? -6.027 -21.156 -5.996 1 98.12 105 ILE A O 1
ATOM 808 N N . ALA A 1 106 ? -6.559 -19.016 -5.426 1 98.56 106 ALA A N 1
ATOM 809 C CA . ALA A 1 106 ? -5.754 -19.047 -4.207 1 98.56 106 ALA A CA 1
ATOM 810 C C . ALA A 1 106 ? -6.223 -20.141 -3.262 1 98.56 106 ALA A C 1
ATOM 812 O O . ALA A 1 106 ? -5.406 -20.875 -2.691 1 98.56 106 ALA A O 1
ATOM 813 N N . ASP A 1 107 ? -7.516 -20.25 -3.119 1 98.19 107 ASP A N 1
ATOM 814 C CA . ASP A 1 107 ? -8.086 -21.266 -2.244 1 98.19 107 ASP A CA 1
ATOM 815 C C . ASP A 1 107 ? -7.848 -22.672 -2.799 1 98.19 107 ASP A C 1
ATOM 817 O O . ASP A 1 107 ? -7.457 -23.578 -2.062 1 98.19 107 ASP A O 1
ATOM 821 N N . LYS A 1 108 ? -8.078 -22.844 -4.059 1 98.12 108 LYS A N 1
ATOM 822 C CA . LYS A 1 108 ? -7.988 -24.141 -4.719 1 98.12 108 LYS A CA 1
ATOM 823 C C . LYS A 1 108 ? -6.559 -24.672 -4.688 1 98.12 108 LYS A C 1
ATOM 825 O O . LYS A 1 108 ? -6.344 -25.875 -4.535 1 98.12 108 LYS A O 1
ATOM 830 N N . TYR A 1 109 ? -5.516 -23.828 -4.832 1 98.12 109 TYR A N 1
ATOM 831 C CA . TYR A 1 109 ? -4.137 -24.266 -4.996 1 98.12 109 TYR A CA 1
ATOM 832 C C . TYR A 1 109 ? -3.293 -23.875 -3.787 1 98.12 109 TYR A C 1
ATOM 834 O O . TYR A 1 109 ? -2.064 -23.969 -3.826 1 98.12 109 TYR A O 1
ATOM 842 N N . ASP A 1 110 ? -3.957 -23.359 -2.697 1 97.88 110 ASP A N 1
ATOM 843 C CA . ASP A 1 110 ? -3.332 -23.062 -1.409 1 97.88 110 ASP A CA 1
ATOM 844 C C . ASP A 1 110 ? -2.275 -21.969 -1.54 1 97.88 110 ASP A C 1
ATOM 846 O O . ASP A 1 110 ? -1.121 -22.172 -1.157 1 97.88 110 ASP A O 1
ATOM 850 N N . TYR A 1 111 ? -2.693 -20.828 -2.119 1 98.56 111 TYR A N 1
ATOM 851 C CA . TYR A 1 111 ? -1.877 -19.625 -2.182 1 98.56 111 TYR A CA 1
ATOM 852 C C . TYR A 1 111 ? -2.322 -18.609 -1.134 1 98.56 111 TYR A C 1
ATOM 854 O O . TYR A 1 111 ? -3.516 -18.484 -0.844 1 98.56 111 TYR A O 1
ATOM 862 N N . HIS A 1 112 ? -1.381 -17.938 -0.562 1 98.06 112 HIS A N 1
ATOM 863 C CA . HIS A 1 112 ? -1.717 -16.656 0.049 1 98.06 112 HIS A CA 1
ATOM 864 C C . HIS A 1 112 ? -2.008 -15.602 -1.011 1 98.06 112 HIS A C 1
ATOM 866 O O . HIS A 1 112 ? -1.543 -15.711 -2.148 1 98.06 112 HIS A O 1
ATOM 872 N N . THR A 1 113 ? -2.855 -14.633 -0.681 1 98.38 113 THR A N 1
ATOM 873 C CA . THR A 1 113 ? -3.072 -13.492 -1.572 1 98.38 113 THR A CA 1
ATOM 874 C C . THR A 1 113 ? -2.547 -12.203 -0.946 1 98.38 113 THR A C 1
ATOM 876 O O . THR A 1 113 ? -2.676 -12 0.262 1 98.38 113 THR A O 1
ATOM 879 N N . LEU A 1 114 ? -1.859 -11.414 -1.711 1 98.44 114 LEU A N 1
ATOM 880 C CA . LEU A 1 114 ? -1.46 -10.055 -1.379 1 98.44 114 LEU A CA 1
ATOM 881 C C . LEU A 1 114 ? -2.062 -9.055 -2.363 1 98.44 114 LEU A C 1
ATOM 883 O O . LEU A 1 114 ? -1.771 -9.102 -3.559 1 98.44 114 LEU A O 1
ATOM 887 N N . TRP A 1 115 ? -2.904 -8.18 -1.864 1 98.56 115 TRP A N 1
ATOM 888 C CA . TRP A 1 115 ? -3.58 -7.18 -2.682 1 98.56 115 TRP A CA 1
ATOM 889 C C . TRP A 1 115 ? -2.871 -5.832 -2.59 1 98.56 115 TRP A C 1
ATOM 891 O O . TRP A 1 115 ? -2.723 -5.273 -1.501 1 98.56 115 TRP A O 1
ATOM 901 N N . ILE A 1 116 ? -2.428 -5.305 -3.699 1 98.44 116 ILE A N 1
ATOM 902 C CA . ILE A 1 116 ? -1.827 -3.98 -3.801 1 98.44 116 ILE A CA 1
ATOM 903 C C . ILE A 1 116 ? -2.357 -3.268 -5.043 1 98.44 116 ILE A C 1
ATOM 905 O O . ILE A 1 116 ? -2.855 -3.91 -5.969 1 98.44 116 ILE A O 1
ATOM 909 N N . SER A 1 117 ? -2.229 -1.965 -5.086 1 98.12 117 SER A N 1
ATOM 910 C CA . SER A 1 117 ? -2.701 -1.236 -6.258 1 98.12 117 SER A CA 1
ATOM 911 C C . SER A 1 117 ? -1.544 -0.854 -7.172 1 98.12 117 SER A C 1
ATOM 913 O O . SER A 1 117 ? -0.391 -0.804 -6.738 1 98.12 117 SER A O 1
ATOM 915 N N . SER A 1 118 ? -1.877 -0.632 -8.43 1 97 118 SER A N 1
ATOM 916 C CA . SER A 1 118 ? -0.988 0.205 -9.227 1 97 118 SER A CA 1
ATOM 917 C C . SER A 1 118 ? -0.938 1.631 -8.688 1 97 118 SER A C 1
ATOM 919 O O . SER A 1 118 ? -1.787 2.027 -7.883 1 97 118 SER A O 1
ATOM 921 N N . PHE A 1 119 ? 0.124 2.309 -9.039 1 98.06 119 PHE A N 1
ATOM 922 C CA . PHE A 1 119 ? 0.224 3.717 -8.68 1 98.06 119 PHE A CA 1
ATOM 923 C C . PHE A 1 119 ? -0.435 4.594 -9.742 1 98.06 119 PHE A C 1
ATOM 925 O O . PHE A 1 119 ? -0.148 4.461 -10.93 1 98.06 119 PHE A O 1
ATOM 932 N N . TRP A 1 120 ? -1.302 5.496 -9.266 1 97.44 120 TRP A N 1
ATOM 933 C CA . TRP A 1 120 ? -2.031 6.293 -10.25 1 97.44 120 TRP A CA 1
ATOM 934 C C . TRP A 1 120 ? -2.062 7.762 -9.852 1 97.44 120 TRP A C 1
ATOM 936 O O . TRP A 1 120 ? -2.242 8.086 -8.672 1 97.44 120 TRP A O 1
ATOM 946 N N . SER A 1 121 ? -1.886 8.555 -10.844 1 97.69 121 SER A N 1
ATOM 947 C CA . SER A 1 121 ? -2.004 10.008 -10.727 1 97.69 121 SER A CA 1
ATOM 948 C C . SER A 1 121 ? -2.555 10.625 -12.008 1 97.69 121 SER A C 1
ATOM 950 O O . SER A 1 121 ? -2.193 10.211 -13.109 1 97.69 121 SER A O 1
ATOM 952 N N . PRO A 1 122 ? -3.455 11.672 -11.859 1 95.94 122 PRO A N 1
ATOM 953 C CA . PRO A 1 122 ? -3.916 12.352 -13.078 1 95.94 122 PRO A CA 1
ATOM 954 C C . PRO A 1 122 ? -2.824 13.195 -13.727 1 95.94 122 PRO A C 1
ATOM 956 O O . PRO A 1 122 ? -2.9 13.492 -14.922 1 95.94 122 PRO A O 1
ATOM 959 N N . THR A 1 123 ? -1.673 13.5 -12.984 1 95.5 123 THR A N 1
ATOM 960 C CA . THR A 1 123 ? -0.806 14.547 -13.516 1 95.5 123 THR A CA 1
ATOM 961 C C . THR A 1 123 ? 0.657 14.117 -13.461 1 95.5 123 THR A C 1
ATOM 963 O O . THR A 1 123 ? 1.492 14.641 -14.203 1 95.5 123 THR A O 1
ATOM 966 N N . LEU A 1 124 ? 1.021 13.219 -12.516 1 95.69 124 LEU A N 1
ATOM 967 C CA . LEU A 1 124 ? 2.412 12.797 -12.391 1 95.69 124 LEU A CA 1
ATOM 968 C C . LEU A 1 124 ? 2.793 11.852 -13.523 1 95.69 124 LEU A C 1
ATOM 970 O O . LEU A 1 124 ? 1.922 11.234 -14.141 1 95.69 124 LEU A O 1
ATOM 974 N N . ASN A 1 125 ? 4.086 11.734 -13.773 1 94.06 125 ASN A N 1
ATOM 975 C CA . ASN A 1 125 ? 4.617 10.914 -14.859 1 94.06 125 ASN A CA 1
ATOM 976 C C . ASN A 1 125 ? 4.336 9.438 -14.625 1 94.06 125 ASN A C 1
ATOM 978 O O . ASN A 1 125 ? 4.938 8.82 -13.742 1 94.06 125 ASN A O 1
ATOM 982 N N . HIS A 1 126 ? 3.551 8.82 -15.461 1 95.62 126 HIS A N 1
ATOM 983 C CA . HIS A 1 126 ? 3.086 7.449 -15.273 1 95.62 126 HIS A CA 1
ATOM 984 C C . HIS A 1 126 ? 4.227 6.453 -15.461 1 95.62 126 HIS A C 1
ATOM 986 O O . HIS A 1 126 ? 4.234 5.391 -14.836 1 95.62 126 HIS A O 1
ATOM 992 N N . THR A 1 127 ? 5.195 6.789 -16.344 1 95.19 127 THR A N 1
ATOM 993 C CA . THR A 1 127 ? 6.332 5.898 -16.547 1 95.19 127 THR A CA 1
ATOM 994 C C . THR A 1 127 ? 7.141 5.75 -15.266 1 95.19 127 THR A C 1
ATOM 996 O O . THR A 1 127 ? 7.551 4.641 -14.906 1 95.19 127 THR A O 1
ATOM 999 N N . VAL A 1 128 ? 7.32 6.84 -14.57 1 95.44 128 VAL A N 1
ATOM 1000 C CA . VAL A 1 128 ? 8.07 6.84 -13.32 1 95.44 128 VAL A CA 1
ATOM 1001 C C . VAL A 1 128 ? 7.27 6.137 -12.234 1 95.44 128 VAL A C 1
ATOM 1003 O O . VAL A 1 128 ? 7.816 5.34 -11.469 1 95.44 128 VAL A O 1
ATOM 1006 N N . LEU A 1 129 ? 5.957 6.375 -12.18 1 96.75 129 LEU A N 1
ATOM 1007 C CA . LEU A 1 129 ? 5.102 5.742 -11.188 1 96.75 129 LEU A CA 1
ATOM 1008 C C . LEU A 1 129 ? 5.086 4.23 -11.359 1 96.75 129 LEU A C 1
ATOM 1010 O O . LEU A 1 129 ? 5.129 3.484 -10.383 1 96.75 129 LEU A O 1
ATOM 1014 N N . ASN A 1 130 ? 5.027 3.803 -12.617 1 96.81 130 ASN A N 1
ATOM 1015 C CA . ASN A 1 130 ? 5.062 2.373 -12.898 1 96.81 130 ASN A CA 1
ATOM 1016 C C . ASN A 1 130 ? 6.379 1.742 -12.445 1 96.81 130 ASN A C 1
ATOM 1018 O O . ASN A 1 130 ? 6.398 0.6 -11.984 1 96.81 130 ASN A O 1
ATOM 1022 N N . ARG A 1 131 ? 7.445 2.449 -12.594 1 95.81 131 ARG A N 1
ATOM 1023 C CA . ARG A 1 131 ? 8.742 1.954 -12.156 1 95.81 131 ARG A CA 1
ATOM 1024 C C . ARG A 1 131 ? 8.789 1.815 -10.633 1 95.81 131 ARG A C 1
ATOM 1026 O O . ARG A 1 131 ? 9.266 0.807 -10.109 1 95.81 131 ARG A O 1
ATOM 1033 N N . TYR A 1 132 ? 8.266 2.762 -9.906 1 96.44 132 TYR A N 1
ATOM 1034 C CA . TYR A 1 132 ? 8.211 2.674 -8.445 1 96.44 132 TYR A CA 1
ATOM 1035 C C . TYR A 1 132 ? 7.328 1.509 -8.008 1 96.44 132 TYR A C 1
ATOM 1037 O O . TYR A 1 1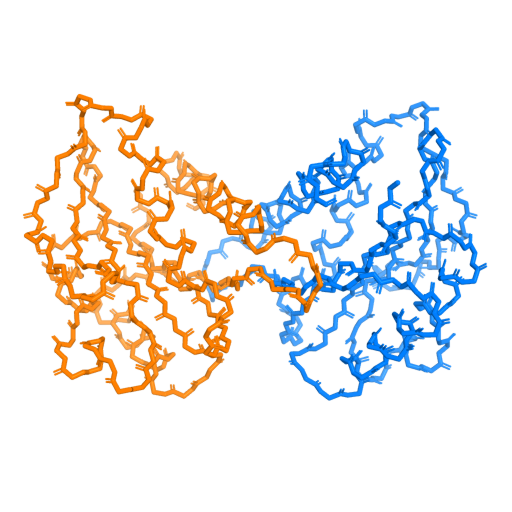32 ? 7.668 0.792 -7.062 1 96.44 132 TYR A O 1
ATOM 1045 N N . GLY A 1 133 ? 6.152 1.369 -8.688 1 97.75 133 GLY A N 1
ATOM 1046 C CA . GLY A 1 133 ? 5.301 0.223 -8.414 1 97.75 133 GLY A CA 1
ATOM 1047 C C . GLY A 1 133 ? 6.004 -1.105 -8.617 1 97.75 133 GLY A C 1
ATOM 1048 O O . GLY A 1 133 ? 5.875 -2.014 -7.793 1 97.75 133 GLY A O 1
ATOM 1049 N N . ALA A 1 134 ? 6.793 -1.168 -9.695 1 97.56 134 ALA A N 1
ATOM 1050 C CA . ALA A 1 134 ? 7.52 -2.396 -10.008 1 97.56 134 ALA A CA 1
ATOM 1051 C C . ALA A 1 134 ? 8.617 -2.654 -8.977 1 97.56 134 ALA A C 1
ATOM 1053 O O . ALA A 1 134 ? 8.812 -3.793 -8.539 1 97.56 134 ALA A O 1
ATOM 1054 N N . GLU A 1 135 ? 9.305 -1.637 -8.555 1 96.56 135 GLU A N 1
ATOM 1055 C CA . GLU A 1 135 ? 10.367 -1.763 -7.562 1 96.56 135 GLU A CA 1
ATOM 1056 C C . GLU A 1 135 ? 9.812 -2.223 -6.219 1 96.56 135 GLU A C 1
ATOM 1058 O O . GLU A 1 135 ? 10.453 -2.998 -5.504 1 96.56 135 GLU A O 1
ATOM 1063 N N . ASN A 1 136 ? 8.688 -1.749 -5.965 1 96.62 136 ASN A N 1
ATOM 1064 C CA . ASN A 1 136 ? 8.016 -2.203 -4.75 1 96.62 136 ASN A CA 1
ATOM 1065 C C . ASN A 1 136 ? 7.723 -3.701 -4.797 1 96.62 136 ASN A C 1
ATOM 1067 O O . ASN A 1 136 ? 7.969 -4.418 -3.826 1 96.62 136 ASN A O 1
ATOM 1071 N N . ILE A 1 137 ? 7.188 -4.176 -5.863 1 98 137 ILE A N 1
ATOM 1072 C CA . ILE A 1 137 ? 6.836 -5.586 -6.023 1 98 137 ILE A CA 1
ATOM 1073 C C . ILE A 1 137 ? 8.102 -6.438 -5.977 1 98 137 ILE A C 1
ATOM 1075 O O . ILE A 1 137 ? 8.109 -7.52 -5.383 1 98 137 ILE A O 1
ATOM 1079 N N . ILE A 1 138 ? 9.242 -5.902 -6.539 1 96.94 138 ILE A N 1
ATOM 1080 C CA . ILE A 1 138 ? 10.523 -6.602 -6.48 1 96.94 138 ILE A CA 1
ATOM 1081 C C . ILE A 1 138 ? 10.953 -6.77 -5.023 1 96.94 138 ILE A C 1
ATOM 1083 O 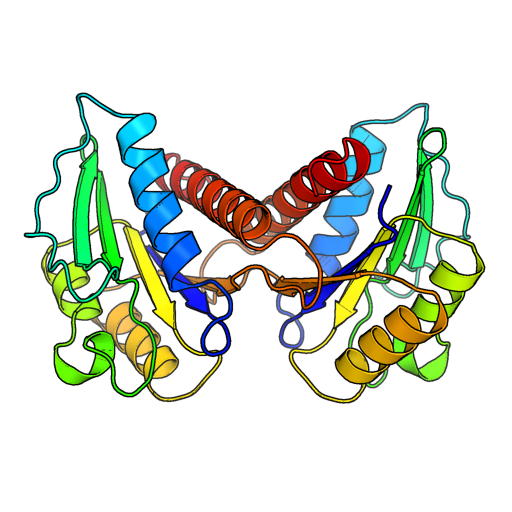O . ILE A 1 138 ? 11.43 -7.84 -4.629 1 96.94 138 ILE A O 1
ATOM 1087 N N . ASN A 1 139 ? 10.75 -5.762 -4.219 1 95.5 139 ASN A N 1
ATOM 1088 C CA . ASN A 1 139 ? 11.109 -5.836 -2.807 1 95.5 139 ASN A CA 1
ATOM 1089 C C . ASN A 1 139 ? 10.258 -6.859 -2.066 1 95.5 139 ASN A C 1
ATOM 1091 O O . ASN A 1 139 ? 10.75 -7.57 -1.189 1 95.5 139 ASN A O 1
ATOM 1095 N N . ILE A 1 140 ? 8.992 -6.91 -2.377 1 96.31 140 ILE A N 1
ATOM 1096 C CA . ILE A 1 140 ? 8.078 -7.871 -1.772 1 96.31 140 ILE A CA 1
ATOM 1097 C C . ILE A 1 140 ? 8.5 -9.289 -2.146 1 96.31 140 ILE A C 1
ATOM 1099 O O . ILE A 1 140 ? 8.539 -10.18 -1.291 1 96.31 140 ILE A O 1
ATOM 1103 N N . ILE A 1 141 ? 8.852 -9.492 -3.471 1 95.69 141 ILE A N 1
ATOM 1104 C CA . ILE A 1 141 ? 9.289 -10.797 -3.963 1 95.69 141 ILE A CA 1
ATOM 1105 C C . ILE A 1 141 ? 10.523 -11.25 -3.195 1 95.69 141 ILE A C 1
ATOM 1107 O O . ILE A 1 141 ? 10.594 -12.398 -2.738 1 95.69 141 ILE A O 1
ATOM 1111 N N . LYS A 1 142 ? 11.445 -10.32 -2.984 1 93.19 142 LYS A N 1
ATOM 1112 C CA . LYS A 1 142 ? 12.648 -10.648 -2.221 1 93.19 142 LYS A CA 1
ATOM 1113 C C . LYS A 1 142 ? 12.297 -11.047 -0.791 1 93.19 142 LYS A C 1
ATOM 1115 O O . LYS A 1 142 ? 12.891 -11.977 -0.24 1 93.19 142 LYS A O 1
ATOM 1120 N N . GLY A 1 143 ? 11.328 -10.383 -0.239 1 92.44 143 GLY A N 1
ATOM 1121 C CA . GLY A 1 143 ? 10.883 -10.711 1.103 1 92.44 143 GLY A CA 1
ATOM 1122 C C . GLY A 1 143 ? 10.234 -12.086 1.192 1 92.44 143 GLY A C 1
ATOM 1123 O O . GLY A 1 143 ? 10.43 -12.805 2.174 1 92.44 143 GLY A O 1
ATOM 1124 N N . LEU A 1 144 ? 9.43 -12.43 0.19 1 93.5 144 LEU A N 1
ATOM 1125 C CA . LEU A 1 144 ? 8.773 -13.734 0.144 1 93.5 144 LEU A CA 1
ATOM 1126 C C . LEU A 1 144 ? 9.797 -14.852 0.011 1 93.5 144 LEU A C 1
ATOM 1128 O O . LEU A 1 144 ? 9.664 -15.906 0.642 1 93.5 144 LEU A O 1
ATOM 1132 N N . ILE A 1 145 ? 10.883 -14.617 -0.812 1 90.75 145 ILE A N 1
ATOM 1133 C CA . ILE A 1 145 ? 11.906 -15.625 -1.091 1 90.75 145 ILE A CA 1
ATOM 1134 C C . ILE A 1 145 ? 12.773 -15.836 0.145 1 90.75 145 ILE A C 1
ATOM 1136 O O . ILE A 1 145 ? 13.172 -16.953 0.448 1 90.75 145 ILE A O 1
ATOM 1140 N N . THR A 1 146 ? 12.961 -14.781 0.942 1 87.56 146 THR A N 1
ATOM 1141 C CA . THR A 1 146 ? 13.828 -14.867 2.109 1 87.56 146 THR A CA 1
ATOM 1142 C C . THR A 1 146 ? 13.023 -15.195 3.361 1 87.56 146 THR A C 1
ATOM 1144 O O . THR A 1 146 ? 13.586 -15.312 4.453 1 87.56 146 THR A O 1
ATOM 1147 N N . ALA A 1 147 ? 11.758 -15.453 3.285 1 78 147 ALA A N 1
ATOM 1148 C CA . ALA A 1 147 ? 10.844 -15.867 4.348 1 78 147 ALA A CA 1
ATOM 1149 C C . ALA A 1 147 ? 10.648 -14.742 5.367 1 78 147 ALA A C 1
ATOM 1151 O O . ALA A 1 147 ? 10.5 -15.008 6.566 1 78 147 ALA A O 1
ATOM 1152 N N . GLN A 1 148 ? 10.719 -13.648 4.914 1 77.44 148 GLN A N 1
ATOM 1153 C CA . GLN A 1 148 ? 10.398 -12.523 5.785 1 77.44 148 GLN A CA 1
ATOM 1154 C C . GLN A 1 148 ? 8.898 -12.25 5.789 1 77.44 148 GLN A C 1
ATOM 1156 O O . GLN A 1 148 ? 8.391 -11.547 6.664 1 77.44 148 GLN A O 1
ATOM 1161 N N . LEU A 1 149 ? 8.25 -12.844 4.773 1 79.75 149 LEU A N 1
ATOM 1162 C CA . LEU A 1 149 ? 6.805 -12.711 4.641 1 79.75 149 LEU A CA 1
ATOM 1163 C C . LEU A 1 149 ? 6.121 -14.07 4.727 1 79.75 149 LEU A C 1
ATOM 1165 O O . LEU A 1 149 ? 6.707 -15.086 4.344 1 79.75 149 LEU A O 1
ATOM 1169 N N . MET B 1 1 ? 10.102 21.438 -6.547 1 82.19 1 MET B N 1
ATOM 1170 C CA . MET B 1 1 ? 9.422 20.219 -6.113 1 82.19 1 MET B CA 1
ATOM 1171 C C . MET B 1 1 ? 7.914 20.344 -6.305 1 82.19 1 MET B C 1
ATOM 1173 O O . MET B 1 1 ? 7.336 21.406 -6.094 1 82.19 1 MET B O 1
ATOM 1177 N N . ASN B 1 2 ? 7.328 19.281 -6.824 1 86.12 2 ASN B N 1
ATOM 1178 C CA . ASN B 1 2 ? 5.879 19.234 -6.988 1 86.12 2 ASN B CA 1
ATOM 1179 C C . ASN B 1 2 ? 5.172 18.938 -5.672 1 86.12 2 ASN B C 1
ATOM 1181 O O . ASN B 1 2 ? 5.422 17.906 -5.043 1 86.12 2 ASN B O 1
ATOM 1185 N N . ASN B 1 3 ? 4.352 19.953 -5.152 1 96.88 3 ASN B N 1
ATOM 1186 C CA . ASN B 1 3 ? 3.51 19.641 -4.004 1 96.88 3 ASN B CA 1
ATOM 1187 C C . ASN B 1 3 ? 2.604 18.453 -4.285 1 96.88 3 ASN B C 1
ATOM 1189 O O . ASN B 1 3 ? 1.902 18.422 -5.301 1 96.88 3 ASN B O 1
ATOM 1193 N N . THR B 1 4 ? 2.613 17.406 -3.465 1 98.44 4 THR B N 1
ATOM 1194 C CA . THR B 1 4 ? 1.924 16.172 -3.793 1 98.44 4 THR B CA 1
ATOM 1195 C C . THR B 1 4 ? 1.186 15.625 -2.574 1 98.44 4 THR B C 1
ATOM 1197 O O . THR B 1 4 ? 1.722 15.625 -1.465 1 98.44 4 THR B O 1
ATOM 1200 N N . ILE B 1 5 ? -0.049 15.25 -2.734 1 98.75 5 ILE B N 1
ATOM 1201 C CA . ILE B 1 5 ? -0.773 14.438 -1.763 1 98.75 5 ILE B CA 1
ATOM 1202 C C . ILE B 1 5 ? -0.671 12.961 -2.143 1 98.75 5 ILE B C 1
ATOM 1204 O O . ILE B 1 5 ? -1.099 12.562 -3.23 1 98.75 5 ILE B O 1
ATOM 1208 N N . ILE B 1 6 ? -0.032 12.195 -1.33 1 98.75 6 ILE B N 1
ATOM 1209 C CA . ILE B 1 6 ? -0.048 10.742 -1.449 1 98.75 6 ILE B CA 1
ATOM 1210 C C . ILE B 1 6 ? -1.225 10.172 -0.661 1 98.75 6 ILE B C 1
ATOM 1212 O O . ILE B 1 6 ? -1.195 10.133 0.571 1 98.75 6 ILE B O 1
ATOM 1216 N N . ALA B 1 7 ? -2.258 9.719 -1.35 1 98.75 7 ALA B N 1
ATOM 1217 C CA . ALA B 1 7 ? -3.459 9.164 -0.732 1 98.75 7 ALA B CA 1
ATOM 1218 C C . ALA B 1 7 ? -3.377 7.641 -0.646 1 98.75 7 ALA B C 1
ATOM 1220 O O . ALA B 1 7 ? -3.391 6.953 -1.669 1 98.75 7 ALA B O 1
ATOM 1221 N N . VAL B 1 8 ? -3.236 7.105 0.545 1 98.62 8 VAL B N 1
ATOM 1222 C CA . VAL B 1 8 ? -3.205 5.668 0.812 1 98.62 8 VAL B CA 1
ATOM 1223 C C . VAL B 1 8 ? -4.629 5.148 1.007 1 98.62 8 VAL B C 1
ATOM 1225 O O . VAL B 1 8 ? -5.215 5.32 2.076 1 98.62 8 VAL B O 1
ATOM 1228 N N . HIS B 1 9 ? -5.184 4.477 -0.043 1 98 9 HIS B N 1
ATOM 1229 C CA . HIS B 1 9 ? -6.59 4.102 0.013 1 98 9 HIS B CA 1
ATOM 1230 C C . HIS B 1 9 ? -6.75 2.623 0.358 1 98 9 HIS B C 1
ATOM 1232 O O . HIS B 1 9 ? -5.816 1.838 0.195 1 98 9 HIS B O 1
ATOM 1238 N N . GLY B 1 10 ? -7.902 2.252 0.876 1 96 10 GLY B N 1
ATOM 1239 C CA . GLY B 1 10 ? -8.234 0.881 1.231 1 96 10 GLY B CA 1
ATOM 1240 C C . GLY B 1 10 ? -9.453 0.777 2.133 1 96 10 GLY B C 1
ATOM 1241 O O . GLY B 1 10 ? -9.969 1.791 2.604 1 96 10 GLY B O 1
ATOM 1242 N N . LYS B 1 11 ? -9.898 -0.451 2.393 1 93.38 11 LYS B N 1
ATOM 1243 C CA . LYS B 1 11 ? -11.031 -0.714 3.279 1 93.38 11 LYS B CA 1
ATOM 1244 C C . LYS B 1 11 ? -10.641 -0.509 4.742 1 93.38 11 LYS B C 1
ATOM 1246 O O . LYS B 1 11 ? -9.461 -0.334 5.059 1 93.38 11 LYS B O 1
ATOM 1251 N N . SER B 1 12 ? -11.695 -0.447 5.508 1 92.19 12 SER B N 1
ATOM 1252 C CA . SER B 1 12 ? -11.477 -0.297 6.941 1 92.19 12 SER B CA 1
ATOM 1253 C C . SER B 1 12 ? -10.625 -1.436 7.496 1 92.19 12 SER B C 1
ATOM 1255 O O . SER B 1 12 ? -10.805 -2.594 7.109 1 92.19 12 SER B O 1
ATOM 1257 N N . ASN B 1 13 ? -9.641 -1.027 8.328 1 92.75 13 ASN B N 1
ATOM 1258 C CA . ASN B 1 13 ? -8.836 -1.983 9.078 1 92.75 13 ASN B CA 1
ATOM 1259 C C . ASN B 1 13 ? -7.941 -2.811 8.156 1 92.75 13 ASN B C 1
ATOM 1261 O O . ASN B 1 13 ? -7.766 -4.012 8.367 1 92.75 13 ASN B O 1
ATOM 1265 N N . GLN B 1 14 ? -7.438 -2.164 7.027 1 94.38 14 GLN B N 1
ATOM 1266 C CA . GLN B 1 14 ? -6.562 -2.889 6.109 1 94.38 14 GLN B CA 1
ATOM 1267 C C . GLN B 1 14 ? -5.191 -2.225 6.02 1 94.38 14 GLN B C 1
ATOM 1269 O O . GLN B 1 14 ? -4.566 -2.221 4.953 1 94.38 14 GLN B O 1
ATOM 1274 N N . GLY B 1 15 ? -4.82 -1.463 7.121 1 95.69 15 GLY B N 1
ATOM 1275 C CA . GLY B 1 15 ? -3.41 -1.165 7.301 1 95.69 15 GLY B CA 1
ATOM 1276 C C . GLY B 1 15 ? -3.035 0.238 6.859 1 95.69 15 GLY B C 1
ATOM 1277 O O . GLY B 1 15 ? -1.872 0.633 6.949 1 95.69 15 GLY B O 1
ATOM 1278 N N . LYS B 1 16 ? -4.031 1.098 6.43 1 96.69 16 LYS B N 1
ATOM 1279 C CA . LYS B 1 16 ? -3.723 2.449 5.973 1 96.69 16 LYS B CA 1
ATOM 1280 C C . LYS B 1 16 ? -3.035 3.258 7.07 1 96.69 16 LYS B C 1
ATOM 1282 O O . LYS B 1 16 ? -1.941 3.787 6.867 1 96.69 16 LYS B O 1
ATOM 1287 N N . SER B 1 17 ? -3.744 3.248 8.258 1 95.25 17 SER B N 1
ATOM 1288 C CA . SER B 1 17 ? -3.236 4.043 9.367 1 95.25 17 SER B CA 1
ATOM 1289 C C . SER B 1 17 ? -1.872 3.543 9.828 1 95.25 17 SER B C 1
ATOM 1291 O O . SER B 1 17 ? -0.948 4.336 10.031 1 95.25 17 SER B O 1
ATOM 1293 N N . GLU B 1 18 ? -1.701 2.262 9.922 1 96.25 18 GLU B N 1
ATOM 1294 C CA . GLU B 1 18 ? -0.445 1.683 10.383 1 96.25 18 GLU B CA 1
ATOM 1295 C C . GLU B 1 18 ? 0.687 1.95 9.398 1 96.25 18 GLU B C 1
ATOM 1297 O O . GLU B 1 18 ? 1.828 2.182 9.805 1 96.25 18 GLU B O 1
ATOM 1302 N N . THR B 1 19 ? 0.413 1.92 8.109 1 97.75 19 THR B N 1
ATOM 1303 C CA . THR B 1 19 ? 1.405 2.225 7.082 1 97.75 19 THR B CA 1
ATOM 1304 C C . THR B 1 19 ? 1.864 3.676 7.188 1 97.75 19 THR B C 1
ATOM 1306 O O . THR B 1 19 ? 3.064 3.957 7.164 1 97.75 19 THR B O 1
ATOM 1309 N N . ILE B 1 20 ? 0.942 4.59 7.367 1 97.25 20 ILE B N 1
ATOM 1310 C CA . ILE B 1 20 ? 1.251 6.016 7.434 1 97.25 20 ILE B CA 1
ATOM 1311 C C . ILE B 1 20 ? 2.059 6.309 8.695 1 97.25 20 ILE B C 1
ATOM 1313 O O . ILE B 1 20 ? 3.031 7.066 8.656 1 97.25 20 ILE B O 1
ATOM 1317 N N . LYS B 1 21 ? 1.665 5.734 9.812 1 94.81 21 LYS B N 1
ATOM 1318 C CA . LYS B 1 21 ? 2.428 5.887 11.047 1 94.81 21 LYS B CA 1
ATOM 1319 C C . LYS B 1 21 ? 3.857 5.383 10.875 1 94.81 21 LYS B C 1
ATOM 1321 O O . LYS B 1 21 ? 4.801 6 11.367 1 94.81 21 LYS B O 1
ATOM 1326 N N . LYS B 1 22 ? 3.996 4.262 10.211 1 96.12 22 LYS B N 1
ATOM 1327 C CA . LYS B 1 22 ? 5.316 3.684 9.984 1 96.12 22 LYS B CA 1
ATOM 1328 C C . LYS B 1 22 ? 6.164 4.582 9.086 1 96.12 22 LYS B C 1
ATOM 1330 O O . LYS B 1 22 ? 7.383 4.672 9.258 1 96.12 22 LYS B O 1
ATOM 1335 N N . VAL B 1 23 ? 5.566 5.23 8.07 1 96.88 23 VAL B N 1
ATOM 1336 C CA . VAL B 1 23 ? 6.289 6.195 7.246 1 96.88 23 VAL B CA 1
ATOM 1337 C C . VAL B 1 23 ? 6.875 7.293 8.133 1 96.88 23 VAL B C 1
ATOM 1339 O O . VAL B 1 23 ? 8.055 7.633 8.008 1 96.88 23 VAL B O 1
ATOM 1342 N N . CYS B 1 24 ? 6.02 7.852 8.984 1 93.88 24 CYS B N 1
ATOM 1343 C CA . CYS B 1 24 ? 6.449 8.898 9.898 1 93.88 24 CYS B CA 1
ATOM 1344 C C . CYS B 1 24 ? 7.621 8.43 10.758 1 93.88 24 CYS B C 1
ATOM 1346 O O . CYS B 1 24 ? 8.625 9.133 10.875 1 93.88 24 CYS B O 1
ATOM 1348 N N . GLN B 1 25 ? 7.512 7.254 11.289 1 93.06 25 GLN B N 1
ATOM 1349 C CA . GLN B 1 25 ? 8.555 6.672 12.125 1 93.06 25 GLN B CA 1
ATOM 1350 C C . GLN B 1 25 ? 9.859 6.523 11.344 1 93.06 25 GLN B C 1
ATOM 1352 O O . GLN B 1 25 ? 10.938 6.867 11.844 1 93.06 25 GLN B O 1
ATOM 1357 N N . LEU B 1 26 ? 9.789 5.992 10.125 1 94.38 26 LEU B N 1
ATOM 1358 C CA . LEU B 1 26 ? 10.969 5.758 9.305 1 94.38 26 LEU B CA 1
ATOM 1359 C C . LEU B 1 26 ? 11.656 7.074 8.961 1 94.38 26 LEU B C 1
ATOM 1361 O O . LEU B 1 26 ? 12.883 7.145 8.914 1 94.38 26 LEU B O 1
ATOM 1365 N N . ILE B 1 27 ? 10.859 8.148 8.727 1 93.12 27 ILE B N 1
ATOM 1366 C CA . ILE B 1 27 ? 11.422 9.453 8.414 1 93.12 27 ILE B CA 1
ATOM 1367 C C . ILE B 1 27 ? 12.203 9.984 9.617 1 93.12 27 ILE B C 1
ATOM 1369 O O . ILE B 1 27 ? 13.312 10.492 9.469 1 93.12 27 ILE B O 1
ATOM 1373 N N . LEU B 1 28 ? 11.602 9.812 10.797 1 90.94 28 LEU B N 1
ATOM 1374 C CA . LEU B 1 28 ? 12.25 10.289 12.008 1 90.94 28 LEU B CA 1
ATOM 1375 C C . LEU B 1 28 ? 13.531 9.5 12.273 1 90.94 28 LEU B C 1
ATOM 1377 O O . LEU B 1 28 ? 14.508 10.055 12.789 1 90.94 28 LEU B O 1
ATOM 1381 N N . GLU B 1 29 ? 13.57 8.273 11.844 1 91.5 29 GLU B N 1
ATOM 1382 C CA . GLU B 1 29 ? 14.75 7.434 12.008 1 91.5 29 GLU B CA 1
ATOM 1383 C C . GLU B 1 29 ? 15.828 7.793 11 1 91.5 29 GLU B C 1
ATOM 1385 O O . GLU B 1 29 ? 17.031 7.727 11.305 1 91.5 29 GLU B O 1
ATOM 1390 N N . LEU B 1 30 ? 15.445 8.133 9.828 1 90.31 30 LEU B N 1
ATOM 1391 C CA . LEU B 1 30 ? 16.375 8.438 8.75 1 90.31 30 LEU B CA 1
ATOM 1392 C C . LEU B 1 30 ? 17 9.812 8.945 1 90.31 30 LEU B C 1
ATOM 1394 O O . LEU B 1 30 ? 18.141 10.047 8.531 1 90.31 30 LEU B O 1
ATOM 1398 N N . TYR B 1 31 ? 16.25 10.734 9.617 1 88.31 31 TYR B N 1
ATOM 1399 C CA . TYR B 1 31 ? 16.703 12.102 9.812 1 88.31 31 TYR B CA 1
ATOM 1400 C C . TYR B 1 31 ? 16.547 12.531 11.266 1 88.31 31 TYR B C 1
ATOM 1402 O O . TYR B 1 31 ? 15.891 13.539 11.562 1 88.31 31 TYR B O 1
ATOM 1410 N N . PRO B 1 32 ? 17.266 11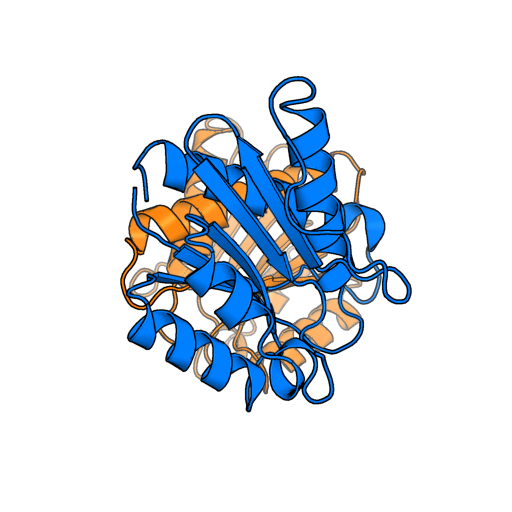.977 12.156 1 81.19 32 PRO B N 1
ATOM 1411 C CA . PRO B 1 32 ? 17.047 12.203 13.586 1 81.19 32 PRO B CA 1
ATOM 1412 C C . PRO B 1 32 ? 17.344 13.641 14.008 1 81.19 32 PRO B C 1
ATOM 1414 O O . PRO B 1 32 ? 16.672 14.188 14.875 1 81.19 32 PRO B O 1
ATOM 1417 N N . ASP B 1 33 ? 18.141 14.219 13.445 1 80.75 33 ASP B N 1
ATOM 1418 C CA . ASP B 1 33 ? 18.578 15.539 13.898 1 80.75 33 ASP B CA 1
ATOM 1419 C C . ASP B 1 33 ? 17.891 16.641 13.102 1 80.75 33 ASP B C 1
ATOM 1421 O O . ASP B 1 33 ? 17.875 17.797 13.516 1 80.75 33 ASP B O 1
ATOM 1425 N N . ASN B 1 34 ? 17.234 16.172 12.102 1 76.81 34 ASN B N 1
ATOM 1426 C CA . ASN B 1 34 ? 16.781 17.203 11.164 1 76.81 34 ASN B CA 1
ATOM 1427 C C . ASN B 1 34 ? 15.266 17.188 10.984 1 76.81 34 ASN B C 1
ATOM 1429 O O . ASN B 1 34 ? 14.688 18.125 10.438 1 76.81 34 ASN B O 1
ATOM 1433 N N . ALA B 1 35 ? 14.641 16.203 11.578 1 76.06 35 ALA B N 1
ATOM 1434 C CA . ALA B 1 35 ? 13.18 16.125 11.469 1 76.06 35 ALA B CA 1
ATOM 1435 C C . ALA B 1 35 ? 12.508 16.719 12.711 1 76.06 35 ALA B C 1
ATOM 1437 O O . ALA B 1 35 ? 12.648 16.172 13.812 1 76.06 35 ALA B O 1
ATOM 1438 N N . ILE B 1 36 ? 11.867 17.875 12.523 1 72.06 36 ILE B N 1
ATOM 1439 C CA . ILE B 1 36 ? 11.227 18.578 13.625 1 72.06 36 ILE B CA 1
ATOM 1440 C C . ILE B 1 36 ? 9.711 18.5 13.492 1 72.06 36 ILE B C 1
ATOM 1442 O O . ILE B 1 36 ? 9.141 18.938 12.492 1 72.06 36 ILE B O 1
ATOM 1446 N N . PRO B 1 37 ? 9.102 17.812 14.445 1 71.62 37 PRO B N 1
ATOM 1447 C CA . PRO B 1 37 ? 7.641 17.812 14.367 1 71.62 37 PRO B CA 1
ATOM 1448 C C . PRO B 1 37 ? 7.035 19.188 14.602 1 71.62 37 PRO B C 1
ATOM 1450 O O . PRO B 1 37 ? 7.543 19.969 15.414 1 71.62 37 PRO B O 1
ATOM 1453 N N . SER B 1 38 ? 6.27 19.625 13.703 1 66.56 38 SER B N 1
ATOM 1454 C CA . SER B 1 38 ? 5.727 20.969 13.883 1 66.56 38 SER B CA 1
ATOM 1455 C C . SER B 1 38 ? 4.297 20.922 14.406 1 66.56 38 SER B C 1
ATOM 1457 O O . SER B 1 38 ? 3.902 21.766 15.227 1 66.56 38 SER B O 1
ATOM 1459 N N . ILE B 1 39 ? 3.484 20.281 13.797 1 59.03 39 ILE B N 1
ATOM 1460 C CA . ILE B 1 39 ? 2.111 20.344 14.289 1 59.03 39 ILE B CA 1
ATOM 1461 C C . ILE B 1 39 ? 1.926 19.344 15.422 1 59.03 39 ILE B C 1
ATOM 1463 O O . ILE B 1 39 ? 2.494 18.25 15.383 1 59.03 39 ILE B O 1
ATOM 1467 N N . THR B 1 40 ? 1.479 19.906 16.5 1 55.78 40 THR B N 1
ATOM 1468 C CA . THR B 1 40 ? 1.239 19.094 17.688 1 55.78 40 THR B CA 1
ATOM 1469 C C . THR B 1 40 ? 0.509 17.812 17.328 1 55.78 40 THR B C 1
ATOM 1471 O O . THR B 1 40 ? -0.575 17.844 16.734 1 55.78 40 THR B O 1
ATOM 1474 N N . PRO B 1 41 ? 1.269 16.75 17.484 1 57.72 41 PRO B N 1
ATOM 1475 C CA . PRO B 1 41 ? 0.625 15.453 17.297 1 57.72 41 PRO B CA 1
ATOM 1476 C C . PRO B 1 41 ? -0.733 15.367 18 1 57.72 41 PRO B C 1
ATOM 1478 O O . PRO B 1 41 ? -0.882 15.836 19.125 1 57.72 41 PRO B O 1
ATOM 1481 N N . ILE B 1 42 ? -1.758 15.508 17.219 1 53.81 42 ILE B N 1
ATOM 1482 C CA . ILE B 1 42 ? -3.02 15.188 17.875 1 53.81 42 ILE B CA 1
ATOM 1483 C C . ILE B 1 42 ? -3.127 13.68 18.078 1 53.81 42 ILE B C 1
ATOM 1485 O O . ILE B 1 42 ? -3.045 12.906 17.125 1 53.81 42 ILE B O 1
ATOM 1489 N N . ASN B 1 43 ? -2.525 13.242 19.062 1 51.22 43 ASN B N 1
ATOM 1490 C CA . ASN B 1 43 ? -2.568 11.82 19.359 1 51.22 43 ASN B CA 1
ATOM 1491 C C . ASN B 1 43 ? -4 11.328 19.547 1 51.22 43 ASN B C 1
ATOM 1493 O O . ASN B 1 43 ? -4.629 11.602 20.562 1 51.22 43 ASN B O 1
ATOM 1497 N N . TYR B 1 44 ? -4.762 11.281 18.594 1 53.16 44 TYR B N 1
ATOM 1498 C CA . TYR B 1 44 ? -6.012 10.578 18.859 1 53.16 44 TYR B CA 1
ATOM 1499 C C . TYR B 1 44 ? -5.852 9.078 18.625 1 53.16 44 TYR B C 1
ATOM 1501 O O . TYR B 1 44 ? -5.703 8.633 17.484 1 53.16 44 TYR B O 1
ATOM 1509 N N . ASN B 1 45 ? -6.109 8.391 19.734 1 57.69 45 ASN B N 1
ATOM 1510 C CA . ASN B 1 45 ? -6.387 6.961 19.781 1 57.69 45 ASN B CA 1
ATOM 1511 C C . ASN B 1 45 ? -5.484 6.184 18.828 1 57.69 45 ASN B C 1
ATOM 1513 O O . ASN B 1 45 ? -5.949 5.293 18.109 1 57.69 45 ASN B O 1
ATOM 1517 N N . HIS B 1 46 ? -4.27 6.516 18.672 1 78.75 46 HIS B N 1
ATOM 1518 C CA . HIS B 1 46 ? -3.234 5.754 17.984 1 78.75 46 HIS B CA 1
ATOM 1519 C C . HIS B 1 46 ? -3.072 6.234 16.547 1 78.75 46 HIS B C 1
ATOM 1521 O O . HIS B 1 46 ? -2.16 5.797 15.836 1 78.75 46 HIS B O 1
ATOM 1527 N N . ASP B 1 47 ? -4.027 7.141 16.172 1 89.06 47 ASP B N 1
ATOM 1528 C CA . ASP B 1 47 ? -3.873 7.781 14.867 1 89.06 47 ASP B CA 1
ATOM 1529 C C . ASP B 1 47 ? -3.055 9.062 14.977 1 89.06 47 ASP B C 1
ATOM 1531 O O . ASP B 1 47 ? -2.916 9.625 16.062 1 89.06 47 ASP B O 1
ATOM 1535 N N . ILE B 1 48 ? -2.443 9.414 13.875 1 90.81 48 ILE B N 1
ATOM 1536 C CA . ILE B 1 48 ? -1.549 10.562 13.945 1 90.81 48 ILE B CA 1
ATOM 1537 C C . ILE B 1 48 ? -2.051 11.664 13.016 1 90.81 48 ILE B C 1
ATOM 1539 O O . ILE B 1 48 ? -2.641 11.383 11.969 1 90.81 48 ILE B O 1
ATOM 1543 N N . PHE B 1 49 ? -1.895 12.859 13.414 1 92.88 49 PHE B N 1
ATOM 1544 C CA . PHE B 1 49 ? -2.033 14.109 12.688 1 92.88 49 PHE B CA 1
ATOM 1545 C C . PHE B 1 49 ? -0.918 15.078 13.055 1 92.88 49 PHE B C 1
ATOM 1547 O O . PHE B 1 49 ? -0.918 15.648 14.148 1 92.88 49 PHE B O 1
ATOM 1554 N N . LEU B 1 50 ? 0.062 15.258 12.141 1 92.69 50 LEU B N 1
ATOM 1555 C CA . LEU B 1 50 ? 1.209 16.125 12.422 1 92.69 50 LEU B CA 1
ATOM 1556 C C . LEU B 1 50 ? 1.974 16.438 11.141 1 92.69 50 LEU B C 1
ATOM 1558 O O . LEU B 1 50 ? 1.627 15.938 10.062 1 92.69 50 LEU B O 1
ATOM 1562 N N . SER B 1 51 ? 2.873 17.375 11.242 1 94.12 51 SER B N 1
ATOM 1563 C CA . SER B 1 51 ? 3.812 17.641 10.156 1 94.12 51 SER B CA 1
ATOM 1564 C C . SER B 1 51 ? 5.254 17.609 10.656 1 94.12 51 SER B C 1
ATOM 1566 O O . SER B 1 51 ? 5.512 17.844 11.844 1 94.12 51 SER B O 1
ATOM 1568 N N . ILE B 1 52 ? 6.164 17.156 9.828 1 92.06 52 ILE B N 1
ATOM 1569 C CA . ILE B 1 52 ? 7.602 17.141 10.086 1 92.06 52 ILE B CA 1
ATOM 1570 C C . ILE B 1 52 ? 8.328 17.969 9.023 1 92.06 52 ILE B C 1
ATOM 1572 O O . ILE B 1 52 ? 7.992 17.891 7.836 1 92.06 52 ILE B O 1
ATOM 1576 N N . THR B 1 53 ? 9.273 18.781 9.516 1 91.94 53 THR B N 1
ATOM 1577 C CA . THR B 1 53 ? 10.102 19.531 8.586 1 91.94 53 THR B CA 1
ATOM 1578 C C . THR B 1 53 ? 11.508 18.938 8.508 1 91.94 53 THR B C 1
ATOM 1580 O O . THR B 1 53 ? 12.141 18.672 9.531 1 91.94 53 THR B O 1
ATOM 1583 N N . ILE B 1 54 ? 11.883 18.562 7.312 1 89 54 ILE B N 1
ATOM 1584 C CA . ILE B 1 54 ? 13.234 18.109 7.012 1 89 54 ILE B CA 1
ATOM 1585 C C . ILE B 1 54 ? 13.914 19.094 6.059 1 89 54 ILE B C 1
ATOM 1587 O O . ILE B 1 54 ? 13.648 19.078 4.855 1 89 54 ILE B O 1
ATOM 1591 N N . GLY B 1 55 ? 14.914 19.891 6.586 1 87.38 55 GLY B N 1
ATOM 1592 C CA . GLY B 1 55 ? 15.461 20.938 5.754 1 87.38 55 GLY B CA 1
ATOM 1593 C C . GLY B 1 55 ? 14.406 21.922 5.273 1 87.38 55 GLY B C 1
ATOM 1594 O O . GLY B 1 55 ? 13.719 22.547 6.086 1 87.38 55 GLY B O 1
ATOM 1595 N N . LYS B 1 56 ? 14.195 21.984 3.969 1 89.94 56 LYS B N 1
ATOM 1596 C CA . LYS B 1 56 ? 13.234 22.922 3.404 1 89.94 56 LYS B CA 1
ATOM 1597 C C . LYS B 1 56 ? 11.922 22.234 3.053 1 89.94 56 LYS B C 1
ATOM 1599 O O . LYS B 1 56 ? 10.969 22.875 2.619 1 89.94 56 LYS B O 1
ATOM 1604 N N . ILE B 1 57 ? 11.875 20.922 3.334 1 93.62 57 ILE B N 1
ATOM 1605 C CA . ILE B 1 57 ? 10.711 20.141 2.924 1 93.62 57 ILE B CA 1
ATOM 1606 C C . ILE B 1 57 ? 9.82 19.875 4.133 1 93.62 57 ILE B C 1
ATOM 1608 O O . ILE B 1 57 ? 10.289 19.359 5.152 1 93.62 57 ILE B O 1
ATOM 1612 N N . LYS B 1 58 ? 8.57 20.203 4.066 1 94.94 58 LYS B N 1
ATOM 1613 C CA . LYS B 1 58 ? 7.582 19.906 5.094 1 94.94 58 LYS B CA 1
ATOM 1614 C C . LYS B 1 58 ? 6.652 18.781 4.66 1 94.94 58 LYS B C 1
ATOM 1616 O O . LYS B 1 58 ? 6.059 18.844 3.582 1 94.94 58 LYS B O 1
ATOM 1621 N N . ILE B 1 59 ? 6.535 17.766 5.516 1 96.25 59 ILE B N 1
ATOM 1622 C CA . ILE B 1 59 ? 5.711 16.594 5.234 1 96.25 59 ILE B CA 1
ATOM 1623 C C . ILE B 1 59 ? 4.598 16.5 6.277 1 96.25 59 ILE B C 1
ATOM 1625 O O . ILE B 1 59 ? 4.863 16.484 7.48 1 96.25 59 ILE B O 1
ATOM 1629 N N . GLY B 1 60 ? 3.371 16.422 5.816 1 95.88 60 GLY B N 1
ATOM 1630 C CA . GLY B 1 60 ? 2.223 16.266 6.695 1 95.88 60 GLY B CA 1
ATOM 1631 C C . GLY B 1 60 ? 1.668 14.852 6.695 1 95.88 60 GLY B C 1
ATOM 1632 O O . GLY B 1 60 ? 1.707 14.164 5.672 1 95.88 60 GLY B O 1
ATOM 1633 N N . PHE B 1 61 ? 1.062 14.484 7.859 1 96 61 PHE B N 1
ATOM 1634 C CA . PHE B 1 61 ? 0.531 13.133 8.039 1 96 61 PHE B CA 1
ATOM 1635 C C . PHE B 1 61 ? -0.876 13.18 8.617 1 96 61 PHE B C 1
ATOM 1637 O O . PHE B 1 61 ? -1.107 13.82 9.648 1 96 61 PHE B O 1
ATOM 1644 N N . GLU B 1 62 ? -1.815 12.508 7.957 1 95.62 62 GLU B N 1
ATOM 1645 C CA . GLU B 1 62 ? -3.156 12.242 8.461 1 95.62 62 GLU B CA 1
ATOM 1646 C C . GLU B 1 62 ? -3.516 10.766 8.32 1 95.62 62 GLU B C 1
ATOM 1648 O O . GLU B 1 62 ? -3.842 10.305 7.227 1 95.62 62 GLU B O 1
ATOM 1653 N N . SER B 1 63 ? -3.594 10.023 9.453 1 95.25 63 SER B N 1
ATOM 1654 C CA . SER B 1 63 ? -3.746 8.578 9.359 1 95.25 63 SER B CA 1
ATOM 1655 C C . SER B 1 63 ? -5.211 8.172 9.469 1 95.25 63 SER B C 1
ATOM 1657 O O . SER B 1 63 ? -5.555 7.008 9.234 1 95.25 63 SER B O 1
ATOM 1659 N N . GLN B 1 64 ? -6.141 9.055 9.766 1 92.88 64 GLN B N 1
ATOM 1660 C CA . GLN B 1 64 ? -7.566 8.75 9.742 1 92.88 64 GLN B CA 1
ATOM 1661 C C . GLN B 1 64 ? -8.172 9.023 8.367 1 92.88 64 GLN B C 1
ATOM 1663 O O . GLN B 1 64 ? -8.008 10.117 7.816 1 92.88 64 GLN B O 1
ATOM 1668 N N . GLY B 1 65 ? -8.789 8.117 7.875 1 90.06 65 GLY B N 1
ATOM 1669 C CA . GLY B 1 65 ? -9.281 8.281 6.52 1 90.06 65 GLY B CA 1
ATOM 1670 C C . GLY B 1 65 ? -10.664 7.688 6.312 1 90.06 65 GLY B C 1
ATOM 1671 O O . GLY B 1 65 ? -11.078 7.449 5.176 1 90.06 65 GLY B O 1
ATOM 1672 N N . ASP B 1 66 ? -11.414 7.426 7.352 1 90.5 66 ASP B N 1
ATOM 1673 C CA . ASP B 1 66 ? -12.781 6.938 7.227 1 90.5 66 ASP B CA 1
ATOM 1674 C C . ASP B 1 66 ? -13.773 8.094 7.148 1 90.5 66 ASP B C 1
ATOM 1676 O O . ASP B 1 66 ? -13.469 9.211 7.566 1 90.5 66 ASP B O 1
ATOM 1680 N N . PRO B 1 67 ? -14.961 7.887 6.637 1 88 67 PRO B N 1
ATOM 1681 C CA . PRO B 1 67 ? -15.938 8.961 6.422 1 88 67 PRO B CA 1
ATOM 1682 C C . PRO B 1 67 ? -16.281 9.703 7.707 1 88 67 PRO B C 1
ATOM 1684 O O . PRO B 1 67 ? -16.641 10.891 7.664 1 88 67 PRO B O 1
ATOM 1687 N N . ASN B 1 68 ? -16.281 9.062 8.789 1 86.12 68 ASN B N 1
ATOM 1688 C CA . ASN B 1 68 ? -16.609 9.727 10.047 1 86.12 68 ASN B CA 1
ATOM 1689 C C . ASN B 1 68 ? -15.344 10.133 10.812 1 86.12 68 ASN B C 1
ATOM 1691 O O . ASN B 1 68 ? -15.344 10.172 12.039 1 86.12 68 ASN B O 1
ATOM 1695 N N . SER B 1 69 ? -14.336 10.539 10.016 1 86.12 69 SER B N 1
ATOM 1696 C CA . SER B 1 69 ? -13.055 10.883 10.625 1 86.12 69 SER B CA 1
ATOM 1697 C C . SER B 1 69 ? -12.805 12.383 10.586 1 86.12 69 SER B C 1
ATOM 1699 O O . SER B 1 69 ? -13.57 13.125 9.969 1 86.12 69 SER B O 1
ATOM 1701 N N . ARG B 1 70 ? -11.758 12.836 11.188 1 87.06 70 ARG B N 1
ATOM 1702 C CA . ARG B 1 70 ? -11.383 14.242 11.297 1 87.06 70 ARG B CA 1
ATOM 1703 C C . ARG B 1 70 ? -10.969 14.812 9.945 1 87.06 70 ARG B C 1
ATOM 1705 O O . ARG B 1 70 ? -10.984 16.031 9.742 1 87.06 70 ARG B O 1
ATOM 1712 N N . MET B 1 71 ? -10.641 13.938 9.055 1 88.69 71 MET B N 1
ATOM 1713 C CA . MET B 1 71 ? -10.328 14.445 7.719 1 88.69 71 MET B CA 1
ATOM 1714 C C . MET B 1 71 ? -11.539 15.141 7.109 1 88.69 71 MET B C 1
ATOM 1716 O O . MET B 1 71 ? -11.391 16.109 6.363 1 88.69 71 MET B O 1
ATOM 1720 N N . ILE B 1 72 ? -12.711 14.625 7.477 1 88.31 72 ILE B N 1
ATOM 1721 C CA . ILE B 1 72 ? -13.953 15.164 6.934 1 88.31 72 ILE B CA 1
ATOM 1722 C C . ILE B 1 72 ? -14.477 16.266 7.848 1 88.31 72 ILE B C 1
ATOM 1724 O O . ILE B 1 72 ? -14.781 17.375 7.387 1 88.31 72 ILE B O 1
ATOM 1728 N N . HIS B 1 73 ? -14.508 15.961 9.148 1 90.88 73 HIS B N 1
ATOM 1729 C CA . HIS B 1 73 ? -15.211 16.859 10.07 1 90.88 73 HIS B CA 1
ATOM 1730 C C . HIS B 1 73 ? -14.328 18.031 10.477 1 90.88 73 HIS B C 1
ATOM 1732 O O . HIS B 1 73 ? -14.828 19.125 10.719 1 90.88 73 HIS B O 1
ATOM 1738 N N . ASP B 1 74 ? -12.992 17.812 10.5 1 90.31 74 ASP B N 1
ATOM 1739 C CA . ASP B 1 74 ? -12.078 18.844 10.977 1 90.31 74 ASP B CA 1
ATOM 1740 C C . ASP B 1 74 ? -11.203 19.359 9.844 1 90.31 74 ASP B C 1
ATOM 1742 O O . ASP B 1 74 ? -10.359 20.25 10.047 1 90.31 74 ASP B O 1
ATOM 1746 N N . ASN B 1 75 ? -11.305 18.812 8.625 1 93.5 75 ASN B N 1
ATOM 1747 C CA . ASN B 1 75 ? -10.578 19.234 7.43 1 93.5 75 ASN B CA 1
ATOM 1748 C C . ASN B 1 75 ? -9.07 19.203 7.652 1 93.5 75 ASN B C 1
ATOM 1750 O O . ASN B 1 75 ? -8.367 20.172 7.367 1 93.5 75 ASN B O 1
ATOM 1754 N N . THR B 1 76 ? -8.594 18.109 8.242 1 93.56 76 THR B N 1
ATOM 1755 C CA . THR B 1 76 ? -7.207 18.016 8.672 1 93.56 76 THR B CA 1
ATOM 1756 C C . THR B 1 76 ? -6.262 18.016 7.477 1 93.56 76 THR B C 1
ATOM 1758 O O . THR B 1 76 ? -5.168 18.578 7.543 1 93.56 76 THR B O 1
ATOM 1761 N N . VAL B 1 77 ? -6.656 17.422 6.379 1 96.44 77 VAL B N 1
ATOM 1762 C CA . VAL B 1 77 ? -5.816 17.422 5.184 1 96.44 77 VAL B CA 1
ATOM 1763 C C . VAL B 1 77 ? -5.688 18.844 4.652 1 96.44 77 VAL B C 1
ATOM 1765 O O . VAL B 1 77 ? -4.609 19.266 4.223 1 96.44 77 VAL B O 1
ATOM 1768 N N . GLU B 1 78 ? -6.777 19.578 4.672 1 96.75 78 GLU B N 1
ATOM 1769 C CA . GLU B 1 78 ? -6.727 20.984 4.246 1 96.75 78 GLU B CA 1
ATOM 1770 C C . GLU B 1 78 ? -5.82 21.797 5.152 1 96.75 78 GLU B C 1
ATOM 1772 O O . GLU B 1 78 ? -5.129 22.719 4.688 1 96.75 78 GLU B O 1
ATOM 1777 N N . GLU B 1 79 ? -5.902 21.516 6.457 1 94.62 79 GLU B N 1
ATOM 1778 C CA . GLU B 1 79 ? -5.023 22.219 7.398 1 94.62 79 GLU B CA 1
ATOM 1779 C C . GLU B 1 79 ? -3.557 22.016 7.031 1 94.62 79 GLU B C 1
ATOM 1781 O O . GLU B 1 79 ? -2.756 22.938 7.125 1 94.62 79 GLU B O 1
ATOM 1786 N N . LEU B 1 80 ? -3.18 20.828 6.637 1 96.19 80 LEU B N 1
ATOM 1787 C CA . LEU B 1 80 ? -1.811 20.547 6.223 1 96.19 80 LEU B CA 1
ATOM 1788 C C . LEU B 1 80 ? -1.444 21.344 4.973 1 96.19 80 LEU B C 1
ATOM 1790 O O . LEU B 1 80 ? -0.31 21.797 4.832 1 96.19 80 LEU B O 1
ATOM 1794 N N . ALA B 1 81 ? -2.41 21.422 4.023 1 97.12 81 ALA B N 1
ATOM 1795 C CA . ALA B 1 81 ? -2.18 22.219 2.816 1 97.12 81 ALA B CA 1
ATOM 1796 C C . ALA B 1 81 ? -2.002 23.688 3.154 1 97.12 81 ALA B C 1
ATOM 1798 O O . ALA B 1 81 ? -1.128 24.359 2.598 1 97.12 81 ALA B O 1
ATOM 1799 N N . LYS B 1 82 ? -2.82 24.203 4.055 1 96.19 82 LYS B N 1
ATOM 1800 C CA . LYS B 1 82 ? -2.729 25.594 4.492 1 96.19 82 LYS B CA 1
ATOM 1801 C C . LYS B 1 82 ? -1.381 25.875 5.152 1 96.19 82 LYS B C 1
ATOM 1803 O O . LYS B 1 82 ? -0.843 26.984 5.031 1 96.19 82 LYS B O 1
ATOM 1808 N N . GLU B 1 83 ? -0.853 24.875 5.867 1 93.88 83 GLU B N 1
ATOM 1809 C CA . GLU B 1 83 ? 0.445 25 6.523 1 93.88 83 GLU B CA 1
ATOM 1810 C C . GLU B 1 83 ? 1.587 24.844 5.523 1 93.88 83 GLU B C 1
ATOM 1812 O O . GLU B 1 83 ? 2.756 24.797 5.91 1 93.88 83 GLU B O 1
ATOM 1817 N N . ALA B 1 84 ? 1.265 24.672 4.199 1 95.19 84 ALA B N 1
ATOM 1818 C CA . ALA B 1 84 ? 2.209 24.656 3.084 1 95.19 84 ALA B CA 1
ATOM 1819 C C . ALA B 1 84 ? 3.096 23.406 3.145 1 95.19 84 ALA B C 1
ATOM 1821 O O . ALA B 1 84 ? 4.301 23.484 2.893 1 95.19 84 ALA B O 1
ATOM 1822 N N . CYS B 1 85 ? 2.525 22.281 3.643 1 96.62 85 CYS B N 1
ATOM 1823 C CA . CYS B 1 85 ? 3.244 21.016 3.494 1 96.62 85 CYS B CA 1
ATOM 1824 C C . CYS B 1 85 ? 3.535 20.719 2.027 1 96.62 85 CYS B C 1
ATOM 1826 O O . CYS B 1 85 ? 2.643 20.812 1.183 1 96.62 85 CYS B O 1
ATOM 1828 N N . ASN B 1 86 ? 4.801 20.406 1.707 1 97.38 86 ASN B N 1
ATOM 1829 C CA . ASN B 1 86 ? 5.156 20.047 0.34 1 97.38 86 ASN B CA 1
ATOM 1830 C C . ASN B 1 86 ? 4.574 18.688 -0.048 1 97.38 86 ASN B C 1
ATOM 1832 O O . ASN B 1 86 ? 4.145 18.5 -1.188 1 97.38 86 ASN B O 1
ATOM 1836 N N . ILE B 1 87 ? 4.648 17.781 0.9 1 97.94 87 ILE B N 1
ATOM 1837 C CA . ILE B 1 87 ? 4.102 16.438 0.737 1 97.94 87 ILE B CA 1
ATOM 1838 C C . ILE B 1 87 ? 3.094 16.156 1.85 1 97.94 87 ILE B C 1
ATOM 1840 O O . ILE B 1 87 ? 3.342 16.469 3.016 1 97.94 87 ILE B O 1
ATOM 1844 N N . ILE B 1 88 ? 1.925 15.656 1.521 1 97.94 88 ILE B N 1
ATOM 1845 C CA . ILE B 1 88 ? 0.922 15.211 2.482 1 97.94 88 ILE B CA 1
ATOM 1846 C C . ILE B 1 88 ? 0.627 13.727 2.27 1 97.94 88 ILE B C 1
ATOM 1848 O O . ILE B 1 88 ? 0.366 13.289 1.145 1 97.94 88 ILE B O 1
ATOM 1852 N N . ILE B 1 89 ? 0.738 12.953 3.26 1 98.44 89 ILE B N 1
ATOM 1853 C CA . ILE B 1 89 ? 0.336 11.555 3.244 1 98.44 89 ILE B CA 1
ATOM 1854 C C . ILE B 1 89 ? -0.941 11.375 4.062 1 98.44 89 ILE B C 1
ATOM 1856 O O . ILE B 1 89 ? -0.972 11.688 5.254 1 98.44 89 ILE B O 1
ATOM 1860 N N . CYS B 1 90 ? -1.961 10.836 3.393 1 98 90 CYS B N 1
ATOM 1861 C CA . CYS B 1 90 ? -3.217 10.695 4.121 1 98 90 CYS B CA 1
ATOM 1862 C C . CYS B 1 90 ? -3.918 9.391 3.764 1 98 90 CYS B C 1
ATOM 1864 O O . CYS B 1 90 ? -3.67 8.82 2.701 1 98 90 CYS B O 1
ATOM 1866 N N . ALA B 1 91 ? -4.734 8.945 4.688 1 97.62 91 ALA B N 1
ATOM 1867 C CA . ALA B 1 91 ? -5.551 7.754 4.469 1 97.62 91 ALA B CA 1
ATOM 1868 C C . ALA B 1 91 ? -6.898 8.117 3.855 1 97.62 91 ALA B C 1
ATOM 1870 O O . ALA B 1 91 ? -7.492 9.141 4.207 1 97.62 91 ALA B O 1
ATOM 1871 N N . THR B 1 92 ? -7.395 7.301 2.932 1 97.5 92 THR B N 1
ATOM 1872 C CA . THR B 1 92 ? -8.719 7.445 2.342 1 97.5 92 THR B CA 1
ATOM 1873 C C . THR B 1 92 ? -9.367 6.082 2.121 1 97.5 92 THR B C 1
ATOM 1875 O O . THR B 1 92 ? -8.688 5.055 2.133 1 97.5 92 THR B O 1
ATOM 1878 N N . ARG B 1 93 ? -10.68 6.156 1.982 1 95.62 93 ARG B N 1
ATOM 1879 C CA . ARG B 1 93 ? -11.344 4.969 1.455 1 95.62 93 ARG B CA 1
ATOM 1880 C C . ARG B 1 93 ? -11.07 4.805 -0.036 1 95.62 93 ARG B C 1
ATOM 1882 O O . ARG B 1 93 ? -10.336 5.598 -0.628 1 95.62 93 ARG B O 1
ATOM 1889 N N . THR B 1 94 ? -11.625 3.736 -0.592 1 92.56 94 THR B N 1
ATOM 1890 C CA . THR B 1 94 ? -11.414 3.447 -2.006 1 92.56 94 THR B CA 1
ATOM 1891 C C . THR B 1 94 ? -12.305 4.328 -2.877 1 92.56 94 THR B C 1
ATOM 1893 O O . THR B 1 94 ? -12.086 4.449 -4.082 1 92.56 94 THR B O 1
ATOM 1896 N N . GLY B 1 95 ? -13.336 5.008 -2.213 1 91.06 95 GLY B N 1
ATOM 1897 C CA . GLY B 1 95 ? -14.266 5.898 -2.883 1 91.06 95 GLY B CA 1
ATOM 1898 C C . GLY B 1 95 ? -15.117 6.707 -1.921 1 91.06 95 GLY B C 1
ATOM 1899 O O . GLY B 1 95 ? -15.039 6.516 -0.706 1 91.06 95 GLY B O 1
ATOM 1900 N N . GLY B 1 96 ? -15.836 7.609 -2.48 1 93.5 96 GLY B N 1
ATOM 1901 C CA . GLY B 1 96 ? -16.797 8.344 -1.673 1 93.5 96 GLY B CA 1
ATOM 1902 C C . GLY B 1 96 ? -16.266 9.672 -1.177 1 93.5 96 GLY B C 1
ATOM 1903 O O . GLY B 1 96 ? -15.508 10.352 -1.886 1 93.5 96 GLY B O 1
ATOM 1904 N N . MET B 1 97 ? -16.672 10.055 -0.003 1 94.62 97 MET B N 1
ATOM 1905 C CA . MET B 1 97 ? -16.5 11.414 0.51 1 94.62 97 MET B CA 1
ATOM 1906 C C . MET B 1 97 ? -15.023 11.711 0.768 1 94.62 97 MET B C 1
ATOM 1908 O O . MET B 1 97 ? -14.562 12.836 0.558 1 94.62 97 MET B O 1
ATOM 1912 N N . THR B 1 98 ? -14.234 10.75 1.212 1 96.25 98 THR B N 1
ATOM 1913 C CA . THR B 1 98 ? -12.836 10.977 1.55 1 96.25 98 THR B CA 1
ATOM 1914 C C . THR B 1 98 ? -12 11.188 0.289 1 96.25 98 THR B C 1
ATOM 1916 O O . THR B 1 98 ? -11.07 12 0.28 1 96.25 98 THR B O 1
ATOM 1919 N N . VAL B 1 99 ? -12.297 10.484 -0.805 1 97.06 99 VAL B N 1
ATOM 1920 C CA . VAL B 1 99 ? -11.625 10.641 -2.092 1 97.06 99 VAL B CA 1
ATOM 1921 C C . VAL B 1 99 ? -11.93 12.023 -2.666 1 97.06 99 VAL B C 1
ATOM 1923 O O . VAL B 1 99 ? -11.031 12.727 -3.129 1 97.06 99 VAL B O 1
ATOM 1926 N N . LYS B 1 100 ? -13.242 12.398 -2.613 1 96.94 100 LYS B N 1
ATOM 1927 C CA . LYS B 1 100 ? -13.664 13.711 -3.111 1 96.94 100 LYS B CA 1
ATOM 1928 C C . LYS B 1 100 ? -12.977 14.836 -2.346 1 96.94 100 LYS B C 1
ATOM 1930 O O . LYS B 1 100 ? -12.609 15.852 -2.93 1 96.94 100 LYS B O 1
ATOM 1935 N N . LYS B 1 101 ? -12.828 14.641 -1.059 1 97.38 101 LYS B N 1
ATOM 1936 C CA . LYS B 1 101 ? -12.18 15.641 -0.211 1 97.38 101 LYS B CA 1
ATOM 1937 C C . LYS B 1 101 ? -10.727 15.844 -0.619 1 97.38 101 LYS B C 1
ATOM 1939 O O . LYS B 1 101 ? -10.25 16.984 -0.696 1 97.38 101 LYS B O 1
ATOM 1944 N N . VAL B 1 102 ? -9.977 14.742 -0.897 1 98.25 102 VAL B N 1
ATOM 1945 C CA . VAL B 1 102 ? -8.586 14.812 -1.333 1 98.25 102 VAL B CA 1
ATOM 1946 C C 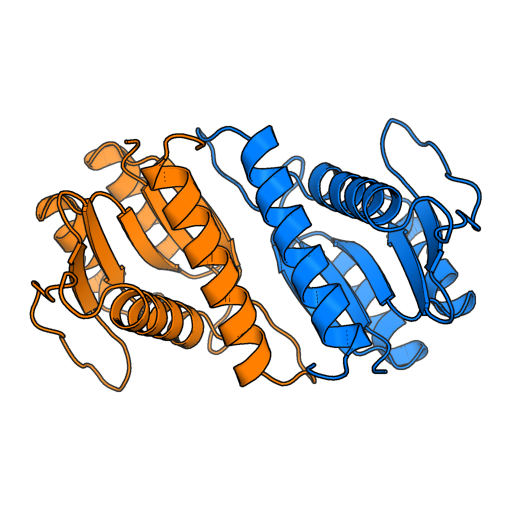. VAL B 1 102 ? -8.492 15.562 -2.66 1 98.25 102 VAL B C 1
ATOM 1948 O O . VAL B 1 102 ? -7.645 16.438 -2.828 1 98.25 102 VAL B O 1
ATOM 1951 N N . ASP B 1 103 ? -9.398 15.242 -3.592 1 98.06 103 ASP B N 1
ATOM 1952 C CA . ASP B 1 103 ? -9.398 15.883 -4.902 1 98.06 103 ASP B CA 1
ATOM 1953 C C . ASP B 1 103 ? -9.688 17.375 -4.781 1 98.06 103 ASP B C 1
ATOM 1955 O O . ASP B 1 103 ? -9.07 18.188 -5.473 1 98.06 103 ASP B O 1
ATOM 1959 N N . GLU B 1 104 ? -10.633 17.734 -3.924 1 98.12 104 GLU B N 1
ATOM 1960 C CA . GLU B 1 104 ? -10.992 19.125 -3.689 1 98.12 104 GLU B CA 1
ATOM 1961 C C . GLU B 1 104 ? -9.797 19.922 -3.16 1 98.12 104 GLU B C 1
ATOM 1963 O O . GLU B 1 104 ? -9.516 21.016 -3.633 1 98.12 104 GLU B O 1
ATOM 1968 N N . ILE B 1 105 ? -9.125 19.375 -2.156 1 98.19 105 ILE B N 1
ATOM 1969 C CA . ILE B 1 105 ? -7.992 20.047 -1.527 1 98.19 105 ILE B CA 1
ATOM 1970 C C . ILE B 1 105 ? -6.844 20.172 -2.527 1 98.19 105 ILE B C 1
ATOM 1972 O O . ILE B 1 105 ? -6.184 21.203 -2.598 1 98.19 105 ILE B O 1
ATOM 1976 N N . ALA B 1 106 ? -6.574 19.094 -3.256 1 98.56 106 ALA B N 1
ATOM 1977 C CA . ALA B 1 106 ? -5.52 19.094 -4.266 1 98.56 106 ALA B CA 1
ATOM 1978 C C . ALA B 1 106 ? -5.75 20.203 -5.289 1 98.56 106 ALA B C 1
ATOM 1980 O O . ALA B 1 106 ? -4.812 20.906 -5.672 1 98.56 106 ALA B O 1
ATOM 1981 N N . ASP B 1 107 ? -7.016 20.312 -5.742 1 98.19 107 ASP B N 1
ATOM 1982 C CA . ASP B 1 107 ? -7.363 21.328 -6.723 1 98.19 107 ASP B CA 1
ATOM 1983 C C . ASP B 1 107 ? -7.242 22.734 -6.129 1 98.19 107 ASP B C 1
ATOM 1985 O O . ASP B 1 107 ? -6.684 23.625 -6.758 1 98.19 107 ASP B O 1
ATOM 1989 N N . LYS B 1 108 ? -7.73 22.922 -4.914 1 98.19 108 LYS B N 1
ATOM 1990 C CA . LYS B 1 108 ? -7.781 24.219 -4.254 1 98.19 108 LYS B CA 1
ATOM 1991 C C . LYS B 1 108 ? -6.375 24.734 -3.959 1 98.19 108 LYS B C 1
ATOM 1993 O O . LYS B 1 108 ? -6.121 25.938 -4.055 1 98.19 108 LYS B O 1
ATOM 1998 N N . TYR B 1 109 ? -5.402 23.891 -3.615 1 98.12 109 TYR B N 1
ATOM 1999 C CA . TYR B 1 109 ? -4.094 24.312 -3.141 1 98.12 109 TYR B CA 1
ATOM 2000 C C . TYR B 1 109 ? -2.998 23.922 -4.125 1 98.12 109 TYR B C 1
ATOM 2002 O O . TYR B 1 109 ? -1.809 24 -3.809 1 98.12 109 TYR B O 1
ATOM 2010 N N . ASP B 1 110 ? -3.396 23.375 -5.336 1 97.88 110 ASP B N 1
ATOM 2011 C CA . ASP B 1 110 ? -2.5 23.094 -6.449 1 97.88 110 ASP B CA 1
ATOM 2012 C C . ASP B 1 110 ? -1.507 21.984 -6.086 1 97.88 110 ASP B C 1
ATOM 2014 O O . ASP B 1 110 ? -0.294 22.172 -6.203 1 97.88 110 ASP B O 1
ATOM 2018 N N . TYR B 1 111 ? -2.051 20.859 -5.598 1 98.62 111 TYR B N 1
ATOM 2019 C CA . TYR B 1 111 ? -1.279 19.656 -5.355 1 98.62 111 TYR B CA 1
ATOM 2020 C C . TYR B 1 111 ? -1.486 18.641 -6.477 1 98.62 111 TYR B C 1
ATOM 2022 O O . TYR B 1 111 ? -2.582 18.531 -7.035 1 98.62 111 TYR B O 1
ATOM 2030 N N . HIS B 1 112 ? -0.468 17.953 -6.848 1 98.06 112 HIS B N 1
ATOM 2031 C CA . HIS B 1 112 ? -0.671 16.672 -7.523 1 98.06 112 HIS B CA 1
ATOM 2032 C C . HIS B 1 112 ? -1.203 15.617 -6.559 1 98.06 112 HIS B C 1
ATOM 2034 O O . HIS B 1 112 ? -0.992 15.719 -5.348 1 98.06 112 HIS B O 1
ATOM 2040 N N . THR B 1 113 ? -1.938 14.672 -7.055 1 98.38 113 THR B N 1
ATOM 2041 C CA . THR B 1 113 ? -2.365 13.539 -6.238 1 98.38 113 THR B CA 1
ATOM 2042 C C . THR B 1 113 ? -1.729 12.242 -6.73 1 98.38 113 THR B C 1
ATOM 2044 O O . THR B 1 113 ? -1.589 12.031 -7.938 1 98.38 113 THR B O 1
ATOM 2047 N N . LEU B 1 114 ? -1.262 11.445 -5.848 1 98.44 114 LEU B N 1
ATOM 2048 C CA . LEU B 1 114 ? -0.817 10.078 -6.082 1 98.44 114 LEU B CA 1
ATOM 2049 C C . LEU B 1 114 ? -1.643 9.094 -5.262 1 98.44 114 LEU B C 1
ATOM 2051 O O . LEU B 1 114 ? -1.628 9.133 -4.031 1 98.44 114 LEU B O 1
ATOM 2055 N N . TRP B 1 115 ? -2.354 8.219 -5.949 1 98.56 115 TRP B N 1
ATOM 2056 C CA . TRP B 1 115 ? -3.209 7.219 -5.312 1 98.56 115 TRP B CA 1
ATOM 2057 C C . TRP B 1 115 ? -2.508 5.867 -5.238 1 98.56 115 TRP B C 1
ATOM 2059 O O . TRP B 1 115 ? -2.113 5.309 -6.266 1 98.56 115 TRP B O 1
ATOM 2069 N N . ILE B 1 116 ? -2.332 5.375 -4.02 1 98.44 116 ILE B N 1
ATOM 2070 C CA . ILE B 1 116 ? -1.78 4.043 -3.779 1 98.44 116 ILE B CA 1
ATOM 2071 C C . ILE B 1 116 ? -2.584 3.342 -2.688 1 98.44 116 ILE B C 1
ATOM 2073 O O . ILE B 1 116 ? -3.279 3.992 -1.903 1 98.44 116 ILE B O 1
ATOM 2077 N N . SER B 1 117 ? -2.512 2.004 -2.67 1 98.12 117 SER B N 1
ATOM 2078 C CA . SER B 1 117 ? -3.246 1.276 -1.639 1 98.12 117 SER B CA 1
ATOM 2079 C C . SER B 1 117 ? -2.33 0.88 -0.486 1 98.12 117 SER B C 1
ATOM 2081 O O . SER B 1 117 ? -1.109 0.823 -0.647 1 98.12 117 SER B O 1
ATOM 2083 N N . SER B 1 118 ? -2.934 0.667 0.658 1 97.12 118 SER B N 1
ATOM 2084 C CA . SER B 1 118 ? -2.258 -0.175 1.64 1 97.12 118 SER B CA 1
ATOM 2085 C C . SER B 1 118 ? -2.09 -1.6 1.124 1 97.12 118 SER B C 1
ATOM 2087 O O . SER B 1 118 ? -2.744 -1.997 0.157 1 97.12 118 SER B O 1
ATOM 2089 N N . PHE B 1 119 ? -1.145 -2.293 1.716 1 98.12 119 PHE B N 1
ATOM 2090 C CA . PHE B 1 119 ? -0.978 -3.703 1.383 1 98.12 119 PHE B CA 1
ATOM 2091 C C . PHE B 1 119 ? -1.865 -4.578 2.262 1 98.12 119 PHE B C 1
ATOM 2093 O O . PHE B 1 119 ? -1.85 -4.449 3.488 1 98.12 119 PHE B O 1
ATOM 2100 N N . TRP B 1 120 ? -2.615 -5.465 1.62 1 97.5 120 TRP B N 1
ATOM 2101 C CA . TRP B 1 120 ? -3.553 -6.25 2.414 1 97.5 120 TRP B CA 1
ATOM 2102 C C . TRP B 1 120 ? -3.502 -7.723 2.018 1 97.5 120 TRP B C 1
ATOM 2104 O O . TRP B 1 120 ? -3.414 -8.047 0.832 1 97.5 120 TRP B O 1
ATOM 2114 N N . SER B 1 121 ? -3.562 -8.539 2.994 1 97.69 121 SER B N 1
ATOM 2115 C CA . SER B 1 121 ? -3.666 -9.992 2.854 1 97.69 121 SER B CA 1
ATOM 2116 C C . SER B 1 121 ? -4.504 -10.594 3.973 1 97.69 121 SER B C 1
ATOM 2118 O O . SER B 1 121 ? -4.398 -10.18 5.129 1 97.69 121 SER B O 1
ATOM 2120 N N . PRO B 1 122 ? -5.352 -11.57 3.672 1 96 122 PRO B N 1
ATOM 2121 C CA . PRO B 1 122 ? -6.086 -12.242 4.75 1 96 122 PRO B CA 1
ATOM 2122 C C . PRO B 1 122 ? -5.184 -13.094 5.637 1 96 122 PRO B C 1
ATOM 2124 O O . PRO B 1 122 ? -5.535 -13.391 6.781 1 96 122 PRO B O 1
ATOM 2127 N N . THR B 1 123 ? -3.922 -13.477 5.129 1 95.56 123 THR B N 1
ATOM 2128 C CA . THR B 1 123 ? -3.213 -14.531 5.844 1 95.56 123 THR B CA 1
ATOM 2129 C C . THR B 1 123 ? -1.772 -14.117 6.133 1 95.56 123 THR B C 1
ATOM 2131 O O . THR B 1 123 ? -1.137 -14.648 7.043 1 95.56 123 THR B O 1
ATOM 2134 N N . LEU B 1 124 ? -1.19 -13.18 5.32 1 95.69 124 LEU B N 1
ATOM 2135 C CA . LEU B 1 124 ? 0.196 -12.773 5.531 1 95.69 124 LEU B CA 1
ATOM 2136 C C . LEU B 1 124 ? 0.312 -11.82 6.715 1 95.69 124 LEU B C 1
ATOM 2138 O O . LEU B 1 124 ? -0.674 -11.195 7.113 1 95.69 124 LEU B O 1
ATOM 2142 N N . ASN B 1 125 ? 1.531 -11.734 7.223 1 94.19 125 ASN B N 1
ATOM 2143 C CA . ASN B 1 125 ? 1.802 -10.914 8.398 1 94.19 125 ASN B CA 1
ATOM 2144 C C . ASN B 1 125 ? 1.597 -9.43 8.102 1 94.19 1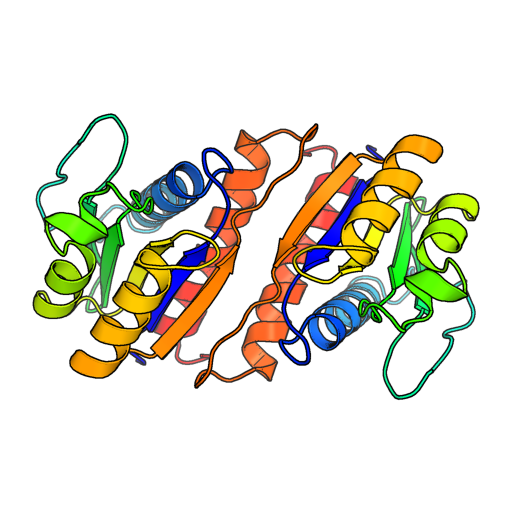25 ASN B C 1
ATOM 2146 O O . ASN B 1 125 ? 2.383 -8.82 7.371 1 94.19 125 ASN B O 1
ATOM 2150 N N . HIS B 1 126 ? 0.609 -8.797 8.766 1 95.75 126 HIS B N 1
ATOM 2151 C CA . HIS B 1 126 ? 0.216 -7.422 8.477 1 95.75 126 HIS B CA 1
ATOM 2152 C C . HIS B 1 126 ? 1.296 -6.438 8.914 1 95.75 126 HIS B C 1
ATOM 2154 O O . HIS B 1 126 ? 1.462 -5.379 8.305 1 95.75 126 HIS B O 1
ATOM 2160 N N . THR B 1 127 ? 2.066 -6.773 9.984 1 95.5 127 THR B N 1
ATOM 2161 C CA . THR B 1 127 ? 3.137 -5.891 10.438 1 95.5 127 THR B CA 1
ATOM 2162 C C . THR B 1 127 ? 4.219 -5.758 9.367 1 95.5 127 THR B C 1
ATOM 2164 O O . THR B 1 127 ? 4.715 -4.66 9.109 1 95.5 127 THR B O 1
ATOM 2167 N N . VAL B 1 128 ? 4.543 -6.848 8.75 1 95.56 128 VAL B N 1
ATOM 2168 C CA . VAL B 1 128 ? 5.559 -6.867 7.699 1 95.56 128 VAL B CA 1
ATOM 2169 C C . VAL B 1 128 ? 5.035 -6.152 6.457 1 95.56 128 VAL B C 1
ATOM 2171 O O . VAL B 1 128 ? 5.75 -5.367 5.836 1 95.56 128 VAL B O 1
ATOM 2174 N N . LEU B 1 129 ? 3.75 -6.395 6.102 1 96.81 129 LEU B N 1
ATOM 2175 C CA . LEU B 1 129 ? 3.146 -5.754 4.934 1 96.81 129 LEU B CA 1
ATOM 2176 C C . LEU B 1 129 ? 3.107 -4.238 5.105 1 96.81 129 LEU B C 1
ATOM 2178 O O . LEU B 1 129 ? 3.379 -3.498 4.156 1 96.81 129 LEU B O 1
ATOM 2182 N N . ASN B 1 130 ? 2.785 -3.795 6.312 1 97.06 130 ASN B N 1
ATOM 2183 C CA . ASN B 1 130 ? 2.773 -2.363 6.598 1 97.06 130 ASN B CA 1
ATOM 2184 C C . ASN B 1 130 ? 4.164 -1.752 6.457 1 97.06 130 ASN B C 1
ATOM 2186 O O . ASN B 1 130 ? 4.305 -0.613 6.008 1 97.06 130 ASN B O 1
ATOM 2190 N N . ARG B 1 131 ? 5.148 -2.471 6.84 1 96.12 131 ARG B N 1
ATOM 2191 C CA . ARG B 1 131 ? 6.52 -1.991 6.703 1 96.12 131 ARG B CA 1
ATOM 2192 C C . ARG B 1 131 ? 6.91 -1.859 5.234 1 96.12 131 ARG B C 1
ATOM 2194 O O . ARG B 1 131 ? 7.508 -0.859 4.832 1 96.12 131 ARG B O 1
ATOM 2201 N N . TYR B 1 132 ? 6.578 -2.818 4.41 1 96.56 132 TYR B N 1
ATOM 2202 C CA . TYR B 1 132 ? 6.855 -2.738 2.98 1 96.56 132 TYR B CA 1
ATOM 2203 C C . TYR B 1 132 ? 6.117 -1.564 2.346 1 96.56 132 TYR B C 1
ATOM 2205 O O . TYR B 1 132 ? 6.676 -0.859 1.5 1 96.56 132 TYR B O 1
ATOM 2213 N N . GLY B 1 133 ? 4.801 -1.396 2.744 1 97.81 133 GLY B N 1
ATOM 2214 C CA . GLY B 1 133 ? 4.055 -0.242 2.275 1 97.81 133 GLY B CA 1
ATOM 2215 C C . GLY B 1 133 ? 4.707 1.079 2.633 1 97.81 133 GLY B C 1
ATOM 2216 O O . GLY B 1 133 ? 4.785 1.985 1.8 1 97.81 133 GLY B O 1
ATOM 2217 N N . ALA B 1 134 ? 5.227 1.13 3.854 1 97.81 134 ALA B N 1
ATOM 2218 C CA . ALA B 1 134 ? 5.879 2.35 4.32 1 97.81 134 ALA B CA 1
ATOM 2219 C C . ALA B 1 134 ? 7.188 2.596 3.572 1 97.81 134 ALA B C 1
ATOM 2221 O O . ALA B 1 134 ? 7.492 3.73 3.199 1 97.81 134 ALA B O 1
ATOM 2222 N N . GLU B 1 135 ? 7.953 1.587 3.332 1 96.69 135 GLU B N 1
ATOM 2223 C CA . GLU B 1 135 ? 9.219 1.697 2.609 1 96.69 135 GLU B CA 1
ATOM 2224 C C . GLU B 1 135 ? 8.992 2.164 1.174 1 96.69 135 GLU B C 1
ATOM 2226 O O . GLU B 1 135 ? 9.797 2.926 0.631 1 96.69 135 GLU B O 1
ATOM 2231 N N . ASN B 1 136 ? 7.945 1.693 0.672 1 96.69 136 ASN B N 1
ATOM 2232 C CA . ASN B 1 136 ? 7.578 2.154 -0.662 1 96.69 136 ASN B CA 1
ATOM 2233 C C . ASN B 1 136 ? 7.301 3.656 -0.679 1 96.69 136 ASN B C 1
ATOM 2235 O O . ASN B 1 136 ? 7.77 4.367 -1.569 1 96.69 136 ASN B O 1
ATOM 2239 N N . ILE B 1 137 ? 6.551 4.113 0.231 1 98.12 137 ILE B N 1
ATOM 2240 C CA . ILE B 1 137 ? 6.188 5.523 0.315 1 98.12 137 ILE B CA 1
ATOM 2241 C C . ILE B 1 137 ? 7.441 6.363 0.566 1 98.12 137 ILE B C 1
ATOM 2243 O O . ILE B 1 137 ? 7.59 7.449 0.004 1 98.12 137 ILE B O 1
ATOM 2247 N N . ILE B 1 138 ? 8.398 5.863 1.36 1 97.12 138 ILE B N 1
ATOM 2248 C CA . ILE B 1 138 ? 9.664 6.543 1.601 1 97.12 138 ILE B CA 1
ATOM 2249 C C . ILE B 1 138 ? 10.422 6.707 0.284 1 97.12 138 ILE B C 1
ATOM 2251 O O . ILE B 1 138 ? 10.992 7.766 0.016 1 97.12 138 ILE B O 1
ATOM 2255 N N . ASN B 1 139 ? 10.422 5.684 -0.534 1 95.62 139 ASN B N 1
ATOM 2256 C CA . ASN B 1 139 ? 11.094 5.754 -1.827 1 95.62 139 ASN B CA 1
ATOM 2257 C C . ASN B 1 139 ? 10.445 6.789 -2.742 1 95.62 139 ASN B C 1
ATOM 2259 O O . ASN B 1 139 ? 11.133 7.488 -3.482 1 95.62 139 ASN B O 1
ATOM 2263 N N . ILE B 1 140 ? 9.148 6.84 -2.719 1 96.38 140 ILE B N 1
ATOM 2264 C CA . ILE B 1 140 ? 8.398 7.809 -3.516 1 96.38 140 ILE B CA 1
ATOM 2265 C C . ILE B 1 140 ? 8.742 9.227 -3.053 1 96.38 140 ILE B C 1
ATOM 2267 O O . ILE B 1 140 ? 8.977 10.109 -3.875 1 96.38 140 ILE B O 1
ATOM 2271 N N . ILE B 1 141 ? 8.773 9.438 -1.711 1 95.88 141 ILE B N 1
ATOM 2272 C CA . ILE B 1 141 ? 9.094 10.734 -1.134 1 95.88 141 ILE B CA 1
ATOM 2273 C C . ILE B 1 141 ? 10.484 11.172 -1.598 1 95.88 141 ILE B C 1
ATOM 2275 O O . ILE B 1 141 ? 10.672 12.32 -2.016 1 95.88 141 ILE B O 1
ATOM 2279 N N . LYS B 1 142 ? 11.414 10.25 -1.565 1 93.44 142 LYS B N 1
ATOM 2280 C CA . LYS B 1 142 ? 12.766 10.555 -2.033 1 93.44 142 LYS B CA 1
ATOM 2281 C C . LYS B 1 142 ? 12.758 10.961 -3.506 1 93.44 142 LYS B C 1
ATOM 2283 O O . LYS B 1 142 ? 13.469 11.883 -3.906 1 93.44 142 LYS B O 1
ATOM 2288 N N . GLY B 1 143 ? 11.953 10.281 -4.293 1 92.75 143 GLY B N 1
ATOM 2289 C CA . GLY B 1 143 ? 11.82 10.609 -5.703 1 92.75 143 GLY B CA 1
ATOM 2290 C C . GLY B 1 143 ? 11.227 11.992 -5.934 1 92.75 143 GLY B C 1
ATOM 2291 O O . GLY B 1 143 ? 11.641 12.703 -6.852 1 92.75 143 GLY B O 1
ATOM 2292 N N . LEU B 1 144 ? 10.188 12.383 -5.109 1 93.81 144 LEU B N 1
ATOM 2293 C CA . LEU B 1 144 ? 9.555 13.695 -5.215 1 93.81 144 LEU B CA 1
ATOM 2294 C C . LEU B 1 144 ? 10.531 14.805 -4.852 1 93.81 144 LEU B C 1
ATOM 2296 O O . LEU B 1 144 ? 10.539 15.859 -5.484 1 93.81 144 LEU B O 1
ATOM 2300 N N . ILE B 1 145 ? 11.422 14.516 -3.842 1 91.31 145 ILE B N 1
ATOM 2301 C CA . ILE B 1 145 ? 12.352 15.516 -3.34 1 91.31 145 ILE B CA 1
ATOM 2302 C C . ILE B 1 145 ? 13.484 15.711 -4.344 1 91.31 145 ILE B C 1
ATOM 2304 O O . ILE B 1 145 ? 13.953 16.828 -4.547 1 91.31 145 ILE B O 1
ATOM 2308 N N . THR B 1 146 ? 13.844 14.688 -5.059 1 87.75 146 THR B N 1
ATOM 2309 C CA . THR B 1 146 ? 14.953 14.766 -6 1 87.75 146 THR B CA 1
ATOM 2310 C C . THR B 1 146 ? 14.453 15.125 -7.398 1 87.75 146 THR B C 1
ATOM 2312 O O . THR B 1 146 ? 15.25 15.297 -8.32 1 87.75 146 THR B O 1
ATOM 2315 N N . ALA B 1 147 ? 13.227 15.344 -7.633 1 78.31 147 ALA B N 1
ATOM 2316 C CA . ALA B 1 147 ? 12.586 15.781 -8.867 1 78.31 147 ALA B CA 1
ATOM 2317 C C . ALA B 1 147 ? 12.594 14.664 -9.914 1 78.31 147 ALA B C 1
ATOM 2319 O O . ALA B 1 147 ? 12.617 14.93 -11.117 1 78.31 147 ALA B O 1
ATOM 2320 N N . GLN B 1 148 ? 12.578 13.594 -9.406 1 78.62 148 GLN B N 1
ATOM 2321 C CA . GLN B 1 148 ? 12.43 12.484 -10.344 1 78.62 148 GLN B CA 1
ATOM 2322 C C . GLN B 1 148 ? 10.961 12.242 -10.68 1 78.62 148 GLN B C 1
ATOM 2324 O O . GLN B 1 148 ? 10.656 11.57 -11.664 1 78.62 148 GLN B O 1
ATOM 2329 N N . LEU B 1 149 ? 10.133 12.82 -9.805 1 80.56 149 LEU B N 1
ATOM 2330 C CA . LEU B 1 149 ? 8.688 12.727 -10.008 1 80.56 149 LEU B CA 1
ATOM 2331 C C . LEU B 1 149 ? 8.078 14.109 -10.219 1 80.56 149 LEU B C 1
ATOM 2333 O O . LEU B 1 149 ? 8.602 15.109 -9.719 1 80.56 149 LEU B O 1
#

Radius of gyration: 19.19 Å; Cα contacts (8 Å, |Δi|>4): 638; chains: 2; bounding box: 39×51×48 Å

Sequence (298 aa):
MNNTIIAVHGKSNQGKSETIKKVCQLILELYPDNAIPSITPINYNHDIFLSITIGKIKIGFESQGDPNSRMIHDNTVEELAKEACNIIICATRTGGMTVKKVDEIADKYDYHTLWISSFWSPTLNHTVLNRYGAENIINIIKGLITAQLMNNTIIAVHGKSNQGKSETIKKVCQLILELYPDNAIPSITPINYNHDIFLSITIGKIKIGFESQGDPNSRMIHDNTVEELAKEACNIIICATRTGGMTVKKVDEIADKYDYHTLWISSFWSPTLNHTVLNRYGAENIINIIKGLITAQL

pLDDT: mean 91.37, std 10.38, range [48.78, 98.75]